Protein AF-A0A8J9ZHW3-F1 (afdb_monomer)

InterPro domains:
  IPR001199 Cytochrome b5-like heme/steroid binding domain [PF00173] (12-84)
  IPR001199 Cytochrome b5-like heme/steroid binding domain [PS50255] (8-85)
  IPR001199 Cytochrome b5-like heme/steroid binding domain [SM01117] (11-85)
  IPR005804 Fatty acid desaturase domain [PF00487] (145-330)
  IPR012171 Fatty acid desaturase [PIRSF015921] (10-342)
  IPR012171 Fatty acid desaturase [PTHR19353] (11-342)
  IPR036400 Cytochrome b5-like heme/steroid binding domain superfamily [G3DSA:3.10.120.10] (8-96)
  IPR036400 Cytochrome b5-like heme/steroid binding domain superfamily [SSF55856] (8-89)

Secondary structure (DSSP, 8-state):
--------S---HHHHTT-EETTEEEEEETTEEEE-TTTGGG-TT-HHHHHTTTTSB-HHHHHHH-S-HHHHHHHHGGGEEEEPSS--TTTS-HHHHHHHHHHHHHHHTTTTS--HHHHHHHHHHHHHHHHHHHHHHHHH-S-HHHHHHHHHHHHHHHHHHHHHHHHHHTT-S-SSHHHHHHHHIIIIIITT---HHHHHHHHHHHHHSTTBTTT-GGG--TTT---TTHHHHHHHHT-S----GGGHHHHHHHHHHS-THHHHHHHHHHHTT-HHHHHHHHHHHHHHHHHHHHHHHHHHHHHHHHHHHHHHHHHHIIIIIHHHHTSPPBS-----HHHHHHHHHHHHHHHHHHHHHHS--

Structure (mmCIF, N/CA/C/O backbone):
data_AF-A0A8J9ZHW3-F1
#
_entry.id   AF-A0A8J9ZHW3-F1
#
loop_
_atom_site.group_PDB
_atom_site.id
_atom_site.type_symbol
_atom_site.label_atom_id
_atom_site.label_alt_id
_atom_site.label_comp_id
_atom_site.label_asym_id
_atom_site.label_entity_id
_atom_site.label_seq_id
_atom_site.pdbx_PDB_ins_code
_atom_site.Cartn_x
_atom_site.Cartn_y
_atom_site.Cartn_z
_atom_site.occupancy
_atom_site.B_iso_or_equiv
_atom_site.auth_seq_id
_atom_site.auth_comp_id
_atom_site.auth_asym_id
_atom_site.auth_atom_id
_atom_site.pdbx_PDB_model_num
ATOM 1 N N . MET A 1 1 ? 28.936 14.923 -12.604 1.00 38.06 1 MET A N 1
ATOM 2 C CA . MET A 1 1 ? 28.304 14.741 -13.926 1.00 38.06 1 MET A CA 1
ATOM 3 C C . MET A 1 1 ? 28.974 13.543 -14.566 1.00 38.06 1 MET A C 1
ATOM 5 O O . MET A 1 1 ? 30.183 13.584 -14.730 1.00 38.06 1 MET A O 1
ATOM 9 N N . GLN A 1 2 ? 28.240 12.457 -14.795 1.00 43.44 2 GLN A N 1
ATOM 10 C CA . GLN A 1 2 ? 28.764 11.269 -15.469 1.00 43.44 2 GLN A CA 1
ATOM 11 C C . GLN A 1 2 ? 28.476 11.471 -16.962 1.00 43.44 2 GLN A C 1
ATOM 13 O O . GLN A 1 2 ? 27.327 11.697 -17.338 1.00 43.44 2 GLN A O 1
ATOM 18 N N . GLN A 1 3 ? 29.532 11.560 -17.767 1.00 45.12 3 GLN A N 1
ATOM 19 C CA . GLN A 1 3 ? 29.470 11.688 -19.227 1.00 45.12 3 GLN A CA 1
ATOM 20 C C . GLN A 1 3 ? 28.748 10.451 -19.787 1.00 45.12 3 GLN A C 1
ATOM 22 O O . GLN A 1 3 ? 28.963 9.362 -19.254 1.00 45.12 3 GLN A O 1
ATOM 27 N N . SER A 1 4 ? 27.874 10.601 -20.793 1.00 52.81 4 SER A N 1
ATOM 28 C CA . SER A 1 4 ? 27.119 9.465 -21.345 1.00 52.81 4 SER A CA 1
ATOM 29 C C . SER A 1 4 ? 28.094 8.410 -21.854 1.00 52.81 4 SER A C 1
ATOM 31 O O . SER A 1 4 ? 28.861 8.666 -22.785 1.00 52.81 4 SER A O 1
ATOM 33 N N . ARG A 1 5 ? 28.083 7.245 -21.215 1.00 65.38 5 ARG A N 1
ATOM 34 C CA . ARG A 1 5 ? 28.962 6.126 -21.536 1.00 65.38 5 ARG A CA 1
ATOM 35 C C . ARG A 1 5 ? 28.298 5.316 -22.645 1.00 65.38 5 ARG A C 1
ATOM 37 O O . ARG A 1 5 ? 27.784 4.237 -22.394 1.00 65.38 5 ARG A O 1
ATOM 44 N N . MET A 1 6 ? 28.233 5.896 -23.842 1.00 69.19 6 MET A N 1
ATOM 45 C CA . MET A 1 6 ? 27.804 5.143 -25.020 1.00 69.19 6 MET A CA 1
ATOM 46 C C . MET A 1 6 ? 28.821 4.024 -25.235 1.00 69.19 6 MET A C 1
ATOM 48 O O . MET A 1 6 ? 30.026 4.284 -25.219 1.00 69.19 6 MET A O 1
ATOM 52 N N . VAL A 1 7 ? 28.341 2.790 -25.335 1.00 76.69 7 VAL A N 1
ATOM 53 C CA . VAL A 1 7 ? 29.194 1.612 -25.500 1.00 76.69 7 VAL A CA 1
ATOM 54 C C . VAL A 1 7 ? 29.230 1.267 -26.986 1.00 76.69 7 VAL A C 1
ATOM 56 O O . VAL A 1 7 ? 28.181 1.170 -27.612 1.00 76.69 7 VAL A O 1
ATOM 59 N N . ASP A 1 8 ? 30.430 1.100 -27.548 1.00 70.75 8 ASP A N 1
ATOM 60 C CA . ASP A 1 8 ? 30.615 0.736 -28.965 1.00 70.75 8 ASP A CA 1
ATOM 61 C C . ASP A 1 8 ? 30.372 -0.765 -29.232 1.00 70.75 8 ASP A C 1
ATOM 63 O O . ASP A 1 8 ? 30.273 -1.191 -30.381 1.00 70.75 8 ASP A O 1
ATOM 67 N N . ALA A 1 9 ? 30.305 -1.579 -28.174 1.00 76.81 9 ALA A N 1
ATOM 68 C CA . ALA A 1 9 ? 30.042 -3.012 -28.244 1.00 76.81 9 ALA A CA 1
ATOM 69 C C . ALA A 1 9 ? 28.543 -3.313 -28.450 1.00 76.81 9 ALA A C 1
ATOM 71 O O . ALA A 1 9 ? 27.696 -2.570 -27.943 1.00 76.81 9 ALA A O 1
ATOM 72 N N . PRO A 1 10 ? 28.210 -4.419 -29.143 1.00 83.94 10 PRO A N 1
ATOM 73 C CA . PRO A 1 10 ? 26.829 -4.808 -29.396 1.00 83.94 10 PRO A CA 1
ATOM 74 C C . PRO A 1 10 ? 26.090 -5.115 -28.090 1.00 83.94 10 PRO A C 1
ATOM 76 O O . PRO A 1 10 ? 26.482 -5.991 -27.316 1.00 83.94 10 PRO A O 1
ATOM 79 N N . LEU A 1 11 ? 24.994 -4.398 -27.846 1.00 92.62 11 LEU A N 1
ATOM 80 C CA . LEU A 1 11 ? 24.164 -4.559 -26.653 1.00 92.62 11 LEU A CA 1
ATOM 81 C C . LEU A 1 11 ? 23.138 -5.672 -26.888 1.00 92.62 11 LEU A C 1
ATOM 83 O O . LEU A 1 11 ? 22.021 -5.401 -27.317 1.00 92.62 11 LEU A O 1
ATOM 87 N N . THR A 1 12 ? 23.517 -6.923 -26.629 1.00 93.81 12 THR A N 1
ATOM 88 C CA . THR A 1 12 ? 22.651 -8.102 -26.823 1.00 93.81 12 THR A CA 1
ATOM 89 C C . THR A 1 12 ? 22.014 -8.575 -25.513 1.00 93.81 12 THR A C 1
ATOM 91 O O . THR A 1 12 ? 22.510 -8.293 -24.424 1.00 93.81 12 THR A O 1
ATOM 94 N N . TRP A 1 13 ? 20.934 -9.361 -25.595 1.00 92.38 13 TRP A N 1
ATOM 95 C CA . TRP A 1 13 ? 20.329 -9.988 -24.409 1.00 92.38 13 TRP A CA 1
ATOM 96 C C . TRP A 1 13 ? 21.260 -10.946 -23.662 1.00 92.38 13 TRP A C 1
ATOM 98 O O . TRP A 1 13 ? 21.072 -11.139 -22.462 1.00 92.38 13 TRP A O 1
ATOM 108 N N . GLU A 1 14 ? 22.215 -11.569 -24.355 1.00 92.31 14 GLU A N 1
ATOM 109 C CA . GLU A 1 14 ? 23.206 -12.444 -23.725 1.00 92.31 14 GLU A CA 1
ATOM 110 C C . GLU A 1 14 ? 24.081 -11.647 -22.759 1.00 92.31 14 GLU A C 1
ATOM 112 O O . GLU A 1 14 ? 24.203 -12.039 -21.603 1.00 92.31 14 GLU A O 1
ATOM 117 N N . GLU A 1 15 ? 24.569 -10.485 -23.198 1.00 92.75 15 GLU A N 1
ATOM 118 C CA . GLU A 1 15 ? 25.351 -9.578 -22.357 1.00 92.75 15 GLU A CA 1
ATOM 119 C C . GLU A 1 15 ? 24.496 -8.990 -21.231 1.00 92.75 15 GLU A C 1
ATOM 121 O O . GLU A 1 15 ? 24.823 -9.127 -20.055 1.00 92.75 15 GLU A O 1
ATOM 126 N N . ILE A 1 16 ? 23.345 -8.398 -21.571 1.00 94.00 16 ILE A N 1
ATOM 127 C CA . ILE A 1 16 ? 22.491 -7.668 -20.620 1.00 94.00 16 ILE A CA 1
ATOM 128 C C . ILE A 1 16 ? 22.100 -8.535 -19.418 1.00 94.00 16 ILE A C 1
ATOM 130 O O . ILE A 1 16 ? 22.075 -8.043 -18.292 1.00 94.00 16 ILE A O 1
ATOM 134 N N . ARG A 1 17 ? 21.825 -9.827 -19.632 1.00 93.25 17 ARG A N 1
ATOM 135 C CA . ARG A 1 17 ? 21.429 -10.760 -18.563 1.00 93.25 17 ARG A CA 1
ATOM 136 C C . ARG A 1 17 ? 22.523 -11.025 -17.532 1.00 93.25 17 ARG A C 1
ATOM 138 O O . ARG A 1 17 ? 22.197 -11.501 -16.451 1.00 93.25 17 ARG A O 1
ATOM 145 N N . THR A 1 18 ? 23.784 -10.738 -17.845 1.00 94.62 18 THR A N 1
ATOM 146 C CA . THR A 1 18 ? 24.897 -10.893 -16.896 1.00 94.62 18 THR A CA 1
ATOM 147 C C . THR A 1 18 ? 24.967 -9.753 -15.871 1.00 94.62 18 THR A C 1
ATOM 149 O O . THR A 1 18 ? 25.537 -9.929 -14.796 1.00 94.62 18 THR A O 1
ATOM 152 N N . HIS A 1 19 ? 24.320 -8.618 -16.158 1.00 94.56 19 HIS A N 1
ATOM 153 C CA . HIS A 1 19 ? 24.301 -7.415 -15.322 1.00 94.56 19 HIS A CA 1
ATOM 154 C C . HIS A 1 19 ? 23.045 -7.369 -14.429 1.00 94.56 19 HIS A C 1
ATOM 156 O O . HIS A 1 19 ? 22.198 -6.471 -14.531 1.00 94.56 19 HIS A O 1
ATOM 162 N N . ASP A 1 20 ? 22.891 -8.378 -13.569 1.00 93.50 20 ASP A N 1
ATOM 163 C CA . ASP A 1 20 ? 21.672 -8.647 -12.794 1.00 93.50 20 ASP A CA 1
ATOM 164 C C . ASP A 1 20 ? 21.743 -8.269 -11.301 1.00 93.50 20 ASP A C 1
ATOM 166 O O . ASP A 1 20 ? 20.802 -8.521 -10.545 1.00 93.50 20 ASP A O 1
ATOM 170 N N . ASN A 1 21 ? 22.832 -7.640 -10.850 1.00 91.81 21 ASN A N 1
ATOM 171 C CA . ASN A 1 21 ? 23.098 -7.420 -9.428 1.00 91.81 21 ASN A CA 1
ATOM 172 C C . ASN A 1 21 ? 23.348 -5.945 -9.091 1.00 91.81 21 ASN A C 1
ATOM 174 O O . ASN A 1 21 ? 23.663 -5.120 -9.929 1.00 91.81 21 ASN A O 1
ATOM 178 N N . MET A 1 22 ? 23.251 -5.576 -7.814 1.00 88.69 22 MET A N 1
ATOM 179 C CA . MET A 1 22 ? 23.304 -4.165 -7.395 1.00 88.69 22 MET A CA 1
ATOM 180 C C . MET A 1 22 ? 24.621 -3.421 -7.674 1.00 88.69 22 MET A C 1
ATOM 182 O O . MET A 1 22 ? 24.627 -2.187 -7.633 1.00 88.69 22 MET A O 1
ATOM 186 N N . SER A 1 23 ? 25.735 -4.132 -7.849 1.00 91.56 23 SER A N 1
ATOM 187 C CA . SER A 1 23 ? 27.024 -3.536 -8.229 1.00 91.56 23 SER A CA 1
ATOM 188 C C . SER A 1 23 ? 27.192 -3.394 -9.737 1.00 91.56 23 SER A C 1
ATOM 190 O O . SER A 1 23 ? 28.025 -2.593 -10.156 1.00 91.56 23 SER A O 1
ATOM 192 N N . ASP A 1 24 ? 26.408 -4.146 -10.503 1.00 94.12 24 ASP A N 1
ATOM 193 C CA . ASP A 1 24 ? 26.459 -4.238 -11.952 1.00 94.12 24 ASP A CA 1
ATOM 194 C C . ASP A 1 24 ? 25.043 -4.513 -12.480 1.00 94.12 24 ASP A C 1
ATOM 196 O O . ASP A 1 24 ? 24.614 -5.661 -12.594 1.00 94.12 24 ASP A O 1
ATOM 200 N N . LEU A 1 25 ? 24.277 -3.430 -12.646 1.00 95.81 25 LEU A N 1
ATOM 201 C CA . LEU A 1 25 ? 22.825 -3.452 -12.811 1.00 95.81 25 LEU A CA 1
ATOM 202 C C . LEU A 1 25 ? 22.419 -2.780 -14.115 1.00 95.81 25 LEU A C 1
ATOM 204 O O . LEU A 1 25 ? 22.331 -1.546 -14.168 1.00 95.81 25 LEU A O 1
ATOM 208 N N . TRP A 1 26 ? 22.117 -3.570 -15.141 1.00 96.50 26 TRP A N 1
ATOM 209 C CA . TRP A 1 26 ? 21.561 -3.052 -16.388 1.00 96.50 26 TRP A CA 1
ATOM 210 C C . TRP A 1 26 ? 20.096 -3.426 -16.529 1.00 96.50 26 TRP A C 1
ATOM 212 O O . TRP A 1 26 ? 19.666 -4.498 -16.109 1.00 96.50 26 TRP A O 1
ATOM 222 N N . ILE A 1 27 ? 19.324 -2.528 -17.135 1.00 95.56 27 ILE A N 1
ATOM 223 C CA . ILE A 1 27 ? 17.923 -2.774 -17.484 1.00 95.56 27 ILE A CA 1
ATOM 224 C C . ILE A 1 27 ? 17.641 -2.297 -18.904 1.00 95.56 27 ILE A C 1
ATOM 226 O O . ILE A 1 27 ? 18.298 -1.376 -19.399 1.00 95.56 27 ILE A O 1
ATOM 230 N N . VAL A 1 28 ? 16.624 -2.881 -19.532 1.00 94.94 28 VAL A N 1
ATOM 231 C CA . VAL A 1 28 ? 16.100 -2.418 -20.821 1.00 94.94 28 VAL A CA 1
ATOM 232 C C . VAL A 1 28 ? 14.812 -1.635 -20.594 1.00 94.94 28 VAL A C 1
ATOM 234 O O . VAL A 1 28 ? 13.912 -2.102 -19.899 1.00 94.94 28 VAL A O 1
ATOM 237 N N . ILE A 1 29 ? 14.714 -0.439 -21.173 1.00 93.69 29 ILE A N 1
ATOM 238 C CA . ILE A 1 29 ? 13.477 0.348 -21.233 1.00 93.69 29 ILE A CA 1
ATOM 239 C C . ILE A 1 29 ? 13.301 0.834 -22.670 1.00 93.69 29 ILE A C 1
ATOM 241 O O . ILE A 1 29 ? 14.176 1.509 -23.204 1.00 93.69 29 ILE A O 1
ATOM 245 N N . ASP A 1 30 ? 12.170 0.490 -23.284 1.00 90.25 30 ASP A N 1
ATOM 246 C CA . ASP A 1 30 ? 11.776 0.909 -24.636 1.00 90.25 30 ASP A CA 1
ATOM 247 C C . ASP A 1 30 ? 12.850 0.609 -25.702 1.00 90.25 30 ASP A C 1
ATOM 249 O O . ASP A 1 30 ? 13.156 1.422 -26.570 1.00 90.25 30 ASP A O 1
ATOM 253 N N . GLY A 1 31 ? 13.503 -0.554 -25.580 1.00 91.81 31 GLY A N 1
ATOM 254 C CA . GLY A 1 31 ? 14.568 -0.985 -26.492 1.00 91.81 31 GLY A CA 1
ATOM 255 C C . GLY A 1 31 ? 15.918 -0.283 -26.293 1.00 91.81 31 GLY A C 1
ATOM 256 O O . GLY A 1 31 ? 16.816 -0.457 -27.115 1.00 91.81 31 GLY A O 1
ATOM 257 N N . TYR A 1 32 ? 16.097 0.485 -25.217 1.00 93.94 32 TYR A N 1
ATOM 258 C CA . TYR A 1 32 ? 17.375 1.088 -24.833 1.00 93.94 32 TYR A CA 1
ATOM 259 C C . TYR A 1 32 ? 17.905 0.478 -23.538 1.00 93.94 32 TYR A C 1
ATOM 261 O O . TYR A 1 32 ? 17.138 0.170 -22.625 1.00 93.94 32 TYR A O 1
ATOM 269 N N . VAL A 1 33 ? 19.225 0.319 -23.454 1.00 96.12 33 VAL A N 1
ATOM 270 C CA . VAL A 1 33 ? 19.911 -0.258 -22.292 1.00 96.12 33 VAL A CA 1
ATOM 271 C C . VAL A 1 33 ? 20.418 0.854 -21.383 1.00 96.12 33 VAL A C 1
ATOM 273 O O . VAL A 1 33 ? 21.027 1.821 -21.850 1.00 96.12 33 VAL A O 1
ATOM 276 N N . TYR A 1 34 ? 20.191 0.705 -20.081 1.00 96.19 34 TYR A N 1
ATOM 277 C CA . TYR A 1 34 ? 20.576 1.676 -19.060 1.00 96.19 34 TYR A CA 1
ATOM 278 C C . TYR A 1 34 ? 21.420 1.022 -17.969 1.00 96.19 34 TYR A C 1
ATOM 280 O O . TYR A 1 34 ? 20.982 0.045 -17.366 1.00 96.19 34 TYR A O 1
ATOM 288 N N . ASP A 1 35 ? 22.577 1.614 -17.659 1.00 96.25 35 ASP A N 1
ATOM 289 C CA . ASP A 1 35 ? 23.399 1.239 -16.502 1.00 96.25 35 ASP A CA 1
ATOM 290 C C . ASP A 1 35 ? 22.940 2.013 -15.261 1.00 96.25 35 ASP A C 1
ATOM 292 O O . ASP A 1 35 ? 23.100 3.235 -15.146 1.00 96.25 35 ASP A O 1
ATOM 296 N N . LEU A 1 36 ? 22.359 1.290 -14.307 1.00 95.69 36 LEU A N 1
ATOM 297 C CA . LEU A 1 36 ? 21.841 1.846 -13.063 1.00 95.69 36 LEU A CA 1
ATOM 298 C C . LEU A 1 36 ? 22.772 1.631 -11.868 1.00 95.69 36 LEU A C 1
ATOM 300 O O . LEU A 1 36 ? 22.448 2.104 -10.775 1.00 95.69 36 LEU A O 1
ATOM 304 N N . SER A 1 37 ? 23.928 0.990 -12.037 1.00 94.31 37 SER A N 1
ATOM 305 C CA . SER A 1 37 ? 24.809 0.542 -10.945 1.00 94.31 37 SER A CA 1
ATOM 306 C C . SER A 1 37 ? 25.161 1.670 -9.967 1.00 94.31 37 SER A C 1
ATOM 308 O O . SER A 1 37 ? 25.021 1.554 -8.745 1.00 94.31 37 SER A O 1
ATOM 310 N N . ALA A 1 38 ? 25.543 2.834 -10.502 1.00 91.81 38 ALA A N 1
ATOM 311 C CA . ALA A 1 38 ? 25.884 4.012 -9.702 1.00 91.81 38 ALA A CA 1
ATOM 312 C C . ALA A 1 38 ? 24.657 4.832 -9.255 1.00 91.81 38 ALA A C 1
ATOM 314 O O . ALA A 1 38 ? 24.732 5.603 -8.290 1.00 91.81 38 ALA A O 1
ATOM 315 N N . TRP A 1 39 ? 23.528 4.700 -9.956 1.00 92.69 39 TRP A N 1
ATOM 316 C CA . TRP A 1 39 ? 22.338 5.521 -9.738 1.00 92.69 39 TRP A CA 1
ATOM 317 C C . TRP A 1 39 ? 21.323 4.884 -8.788 1.00 92.69 39 TRP A C 1
ATOM 319 O O . TRP A 1 39 ? 20.627 5.607 -8.077 1.00 92.69 39 TRP A O 1
ATOM 329 N N . ALA A 1 40 ? 21.278 3.556 -8.681 1.00 92.19 40 ALA A N 1
ATOM 330 C CA . ALA A 1 40 ? 20.222 2.832 -7.980 1.00 92.19 40 ALA A CA 1
ATOM 331 C C . ALA A 1 40 ? 20.056 3.228 -6.500 1.00 92.19 40 ALA A C 1
ATOM 333 O O . ALA A 1 40 ? 18.951 3.200 -5.961 1.00 92.19 40 ALA A O 1
ATOM 334 N N . ARG A 1 41 ? 21.130 3.675 -5.830 1.00 90.19 41 ARG A N 1
ATOM 335 C CA . ARG A 1 41 ? 21.072 4.192 -4.444 1.00 90.19 41 ARG A CA 1
ATOM 336 C C . ARG A 1 41 ? 20.367 5.545 -4.310 1.00 90.19 41 ARG A C 1
ATOM 338 O O . ARG A 1 41 ? 19.974 5.906 -3.207 1.00 90.19 41 ARG A O 1
ATOM 345 N N . ARG A 1 42 ? 20.255 6.298 -5.403 1.00 91.06 42 ARG A N 1
ATOM 346 C CA . ARG A 1 42 ? 19.605 7.613 -5.478 1.00 91.06 42 ARG A CA 1
ATOM 347 C C . ARG A 1 42 ? 18.186 7.529 -6.037 1.00 91.06 42 ARG A C 1
ATOM 349 O O . ARG A 1 42 ? 17.513 8.552 -6.098 1.00 91.06 42 ARG A O 1
ATOM 356 N N . HIS A 1 43 ? 17.743 6.341 -6.448 1.00 91.06 43 HIS A N 1
ATOM 357 C CA . HIS A 1 43 ? 16.407 6.138 -6.986 1.00 91.06 43 HIS A CA 1
ATOM 358 C C . HIS A 1 43 ? 15.338 6.480 -5.931 1.00 91.06 43 HIS A C 1
ATOM 360 O O . HIS A 1 43 ? 15.344 5.863 -4.860 1.00 91.06 43 HIS A O 1
ATOM 366 N N . PRO A 1 44 ? 14.404 7.412 -6.212 1.00 86.56 44 PRO A N 1
ATOM 367 C CA . PRO A 1 44 ? 13.362 7.793 -5.256 1.00 86.56 44 PRO A CA 1
ATOM 368 C C . PRO A 1 44 ? 12.438 6.640 -4.841 1.00 86.56 44 PRO A C 1
ATOM 370 O O . PRO A 1 44 ? 12.003 6.606 -3.694 1.00 86.56 44 PRO A O 1
ATOM 373 N N . GLY A 1 45 ? 12.183 5.673 -5.733 1.00 82.31 45 GLY A N 1
ATOM 374 C CA . GLY A 1 45 ? 11.414 4.458 -5.422 1.00 82.31 45 GLY A CA 1
ATOM 375 C C . GLY A 1 45 ? 12.199 3.400 -4.633 1.00 82.31 45 GLY A C 1
ATOM 376 O O . GLY A 1 45 ? 11.680 2.328 -4.339 1.00 82.31 45 GLY A O 1
ATOM 377 N N . GLY A 1 46 ? 13.459 3.684 -4.290 1.00 86.19 46 GLY A N 1
ATOM 378 C CA . GLY A 1 46 ? 14.343 2.776 -3.574 1.00 86.19 46 GLY A CA 1
ATOM 379 C C . GLY A 1 46 ? 15.080 1.791 -4.484 1.00 86.19 46 GLY A C 1
ATOM 380 O O . GLY A 1 46 ? 14.659 1.466 -5.594 1.00 86.19 46 GLY A O 1
ATOM 381 N N . ARG A 1 47 ? 16.219 1.297 -3.989 1.00 88.81 47 ARG A N 1
ATOM 382 C CA . ARG A 1 47 ? 17.115 0.416 -4.758 1.00 88.81 47 ARG A CA 1
ATOM 383 C C . ARG A 1 47 ? 16.562 -0.995 -4.984 1.00 88.81 47 ARG A C 1
ATOM 385 O O . ARG A 1 47 ? 16.894 -1.620 -5.978 1.00 88.81 47 ARG A O 1
ATOM 392 N N . LYS A 1 48 ? 15.743 -1.502 -4.051 1.00 87.50 48 LYS A N 1
ATOM 393 C CA . LYS A 1 48 ? 15.302 -2.909 -4.037 1.00 87.50 48 LYS A CA 1
ATOM 394 C C . LYS A 1 48 ? 14.403 -3.237 -5.231 1.00 87.50 48 LYS A C 1
ATOM 396 O O . LYS A 1 48 ? 14.530 -4.305 -5.804 1.00 87.50 48 LYS A O 1
ATOM 401 N N . VAL A 1 49 ? 13.549 -2.292 -5.629 1.00 88.62 49 VAL A N 1
ATOM 402 C CA . VAL A 1 49 ? 12.687 -2.441 -6.809 1.00 88.62 49 VAL A CA 1
ATOM 403 C C . VAL A 1 49 ? 13.515 -2.520 -8.093 1.00 88.62 49 VAL A C 1
ATOM 405 O O . VAL A 1 49 ? 13.172 -3.296 -8.972 1.00 88.62 49 VAL A O 1
ATOM 408 N N . LEU A 1 50 ? 14.627 -1.783 -8.196 1.00 92.31 50 LEU A N 1
ATOM 409 C CA . LEU A 1 50 ? 15.499 -1.848 -9.376 1.00 92.31 50 LEU A CA 1
ATOM 410 C C . LEU A 1 50 ? 16.232 -3.188 -9.480 1.00 92.31 50 LEU A C 1
ATOM 412 O O . LEU A 1 50 ? 16.328 -3.746 -10.566 1.00 92.31 50 LEU A O 1
ATOM 416 N N . GLU A 1 51 ? 16.692 -3.726 -8.347 1.00 91.50 51 GLU A N 1
ATOM 417 C CA . GLU A 1 51 ? 17.335 -5.046 -8.270 1.00 91.50 51 GLU A CA 1
ATOM 418 C C . GLU A 1 51 ? 16.453 -6.155 -8.862 1.00 91.50 51 GLU A C 1
ATOM 420 O O . GLU A 1 51 ? 16.947 -7.090 -9.477 1.00 91.50 51 GLU A O 1
ATOM 425 N N . PHE A 1 52 ? 15.130 -6.040 -8.731 1.00 92.06 52 PHE A N 1
ATOM 426 C CA . PHE A 1 52 ? 14.199 -7.037 -9.256 1.00 92.06 52 PHE A CA 1
ATOM 427 C C . PHE A 1 52 ? 14.208 -7.168 -10.780 1.00 92.06 52 PHE A C 1
ATOM 429 O O . PHE A 1 52 ? 13.797 -8.222 -11.279 1.00 92.06 52 PHE A O 1
ATOM 436 N N . TYR A 1 53 ? 14.665 -6.123 -11.473 1.00 93.50 53 TYR A N 1
ATOM 437 C CA . TYR A 1 53 ? 14.684 -5.983 -12.926 1.00 93.50 53 TYR A CA 1
ATOM 438 C C . TYR A 1 53 ? 16.087 -6.043 -13.531 1.00 93.50 53 TYR A C 1
ATOM 440 O O . TYR A 1 53 ? 16.219 -5.845 -14.736 1.00 93.50 53 TYR A O 1
ATOM 448 N N . GLY A 1 54 ? 17.125 -6.319 -12.735 1.00 94.44 54 GLY A N 1
ATOM 449 C CA . GLY A 1 54 ? 18.471 -6.516 -13.269 1.00 94.44 54 GLY A CA 1
ATOM 450 C C . GLY A 1 54 ? 18.475 -7.548 -14.396 1.00 94.44 54 GLY A C 1
ATOM 451 O O . GLY A 1 54 ? 17.843 -8.602 -14.277 1.00 94.44 54 GLY A O 1
ATOM 452 N N . GLY A 1 55 ? 19.110 -7.195 -15.511 1.00 93.81 55 GLY A N 1
ATOM 453 C CA . GLY A 1 55 ? 19.189 -8.011 -16.719 1.00 93.81 55 GLY A CA 1
ATOM 454 C C . GLY A 1 55 ? 17.864 -8.235 -17.461 1.00 93.81 55 GLY A C 1
ATOM 455 O O . GLY A 1 55 ? 17.779 -9.158 -18.273 1.00 93.81 55 GLY A O 1
ATOM 456 N N . GLN A 1 56 ? 16.817 -7.444 -17.193 1.00 92.94 56 GLN A N 1
ATOM 457 C CA . GLN A 1 56 ? 15.468 -7.634 -17.749 1.00 92.94 56 GLN A CA 1
ATOM 458 C C . GLN A 1 56 ? 14.926 -6.390 -18.474 1.00 92.94 56 GLN A C 1
ATOM 460 O O . GLN A 1 56 ? 15.426 -5.272 -18.322 1.00 92.94 56 GLN A O 1
ATOM 465 N N . ASP A 1 57 ? 13.849 -6.591 -19.243 1.00 92.38 57 ASP A N 1
ATOM 466 C CA . ASP A 1 57 ? 12.996 -5.507 -19.738 1.00 92.38 57 ASP A CA 1
ATOM 467 C C . ASP A 1 57 ? 12.110 -4.995 -18.591 1.00 92.38 57 ASP A C 1
ATOM 469 O O . ASP A 1 57 ? 11.298 -5.724 -18.019 1.00 92.38 57 ASP A O 1
ATOM 473 N N . ALA A 1 58 ? 12.289 -3.722 -18.246 1.00 92.88 58 ALA A N 1
ATOM 474 C CA . ALA A 1 58 ? 11.552 -3.010 -17.211 1.00 92.88 58 ALA A CA 1
ATOM 475 C C . ALA A 1 58 ? 10.572 -1.976 -17.791 1.00 92.88 58 ALA A C 1
ATOM 477 O O . ALA A 1 58 ? 10.037 -1.159 -17.044 1.00 92.88 58 ALA A O 1
ATOM 478 N N . THR A 1 59 ? 10.329 -1.972 -19.105 1.00 90.69 59 THR A N 1
ATOM 479 C CA . THR A 1 59 ? 9.551 -0.936 -19.805 1.00 90.69 59 THR A CA 1
ATOM 480 C C . THR A 1 59 ? 8.158 -0.745 -19.213 1.00 90.69 59 THR A C 1
ATOM 482 O O . THR A 1 59 ? 7.770 0.377 -18.906 1.00 90.69 59 THR A O 1
ATOM 485 N N . GLU A 1 60 ? 7.393 -1.823 -19.028 1.00 87.19 60 GLU A N 1
ATOM 486 C CA . GLU A 1 60 ? 6.014 -1.725 -18.528 1.00 87.19 60 GLU A CA 1
ATOM 487 C C . GLU A 1 60 ? 5.975 -1.286 -17.058 1.00 87.19 60 GLU A C 1
ATOM 489 O O . GLU A 1 60 ? 5.176 -0.427 -16.691 1.00 87.19 60 GLU A O 1
ATOM 494 N N . ALA A 1 61 ? 6.901 -1.780 -16.231 1.00 89.56 61 ALA A N 1
ATOM 495 C CA . ALA A 1 61 ? 7.053 -1.291 -14.865 1.00 89.56 61 ALA A CA 1
ATOM 496 C C . ALA A 1 61 ? 7.408 0.205 -14.864 1.00 89.56 61 ALA A C 1
ATOM 498 O O . ALA A 1 61 ? 6.778 1.005 -14.173 1.00 89.56 61 ALA A O 1
ATOM 499 N N . TRP A 1 62 ? 8.356 0.629 -15.701 1.00 91.69 62 TRP A N 1
ATOM 500 C CA . TRP A 1 62 ? 8.723 2.033 -15.829 1.00 91.69 62 TRP A CA 1
ATOM 501 C C . TRP A 1 62 ? 7.525 2.906 -16.231 1.00 91.69 62 TRP A C 1
ATOM 503 O O . TRP A 1 62 ? 7.300 3.943 -15.605 1.00 91.69 62 TRP A O 1
ATOM 513 N N . LEU A 1 63 ? 6.721 2.468 -17.206 1.00 87.88 63 LEU A N 1
ATOM 514 C CA . LEU A 1 63 ? 5.514 3.167 -17.662 1.00 87.88 63 LEU A CA 1
ATOM 515 C C . LEU A 1 63 ? 4.418 3.266 -16.592 1.00 87.88 63 LEU A C 1
ATOM 517 O O . LEU A 1 63 ? 3.594 4.186 -16.657 1.00 87.88 63 LEU A O 1
ATOM 521 N N . SER A 1 64 ? 4.381 2.320 -15.654 1.00 85.38 64 SER A N 1
ATOM 522 C CA . SER A 1 64 ? 3.362 2.230 -14.604 1.00 85.38 64 SER A CA 1
ATOM 523 C C . SER A 1 64 ? 3.742 2.965 -13.321 1.00 85.38 64 SER A C 1
ATOM 525 O O . SER A 1 64 ? 2.875 3.569 -12.703 1.00 85.38 64 SER A O 1
ATOM 527 N N . PHE A 1 65 ? 5.019 2.970 -12.932 1.00 87.69 65 PHE A N 1
ATOM 528 C CA . PHE A 1 65 ? 5.470 3.596 -11.680 1.00 87.69 65 PHE A CA 1
ATOM 529 C C . PHE A 1 65 ? 5.850 5.081 -11.817 1.00 87.69 65 PHE A C 1
ATOM 531 O O . PHE A 1 65 ? 5.960 5.781 -10.808 1.00 87.69 65 PHE A O 1
ATOM 538 N N . HIS A 1 66 ? 6.076 5.583 -13.036 1.00 88.88 66 HIS A N 1
ATOM 539 C CA . HIS A 1 66 ? 6.541 6.956 -13.256 1.00 88.88 66 HIS A CA 1
ATOM 540 C C . HIS A 1 66 ? 5.444 7.863 -13.822 1.00 88.88 66 HIS A C 1
ATOM 542 O O . HIS A 1 66 ? 5.191 7.886 -15.028 1.00 88.88 66 HIS A O 1
ATOM 548 N N . ASN A 1 67 ? 4.864 8.687 -12.946 1.00 84.06 67 ASN A N 1
ATOM 549 C CA . ASN A 1 67 ? 3.844 9.674 -13.316 1.00 84.06 67 ASN A CA 1
ATOM 550 C C . ASN A 1 67 ? 4.411 10.793 -14.211 1.00 84.06 67 ASN A C 1
ATOM 552 O O . ASN A 1 67 ? 3.820 11.131 -15.234 1.00 84.06 67 ASN A O 1
ATOM 556 N N . ASP A 1 68 ? 5.582 11.347 -13.867 1.00 87.56 68 ASP A N 1
ATOM 557 C CA . ASP A 1 68 ? 6.254 12.391 -14.657 1.00 87.56 68 ASP A CA 1
ATOM 558 C C . ASP A 1 68 ? 7.376 11.797 -15.523 1.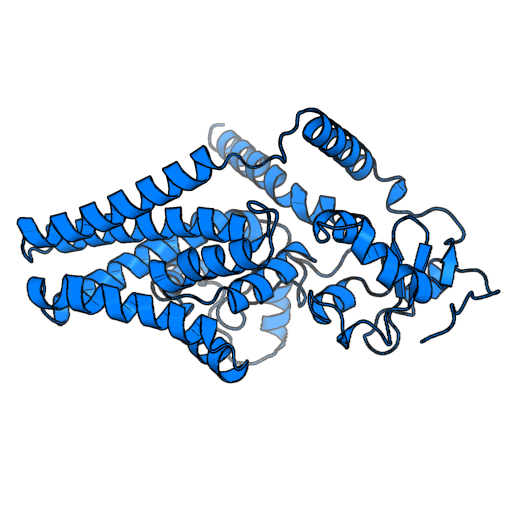00 87.56 68 ASP A C 1
ATOM 560 O O . ASP A 1 68 ? 8.570 11.878 -15.214 1.00 87.56 68 ASP A O 1
ATOM 564 N N . LYS A 1 69 ? 6.975 11.177 -16.636 1.00 89.44 69 LYS A N 1
ATOM 565 C CA . LYS A 1 69 ? 7.894 10.550 -17.601 1.00 89.44 69 LYS A CA 1
ATOM 566 C C . LYS A 1 69 ? 8.928 11.543 -18.147 1.00 89.44 69 LYS A C 1
ATOM 568 O O . LYS A 1 69 ? 10.087 11.180 -18.339 1.00 89.44 69 LYS A O 1
ATOM 573 N N . ALA A 1 70 ? 8.540 12.804 -18.353 1.00 90.12 70 ALA A N 1
ATOM 574 C CA . ALA A 1 70 ? 9.418 13.836 -18.901 1.00 90.12 70 ALA A CA 1
ATOM 575 C C . ALA A 1 70 ? 10.533 14.225 -17.920 1.00 90.12 70 ALA A C 1
ATOM 577 O O . ALA A 1 70 ? 11.687 14.401 -18.321 1.00 90.12 70 ALA A O 1
ATOM 578 N N . LEU A 1 71 ? 10.217 14.339 -16.628 1.00 90.50 71 LEU A N 1
ATOM 579 C CA . LEU A 1 71 ? 11.217 14.548 -15.586 1.00 90.50 71 LEU A CA 1
ATOM 580 C C . LEU A 1 71 ? 12.171 13.357 -15.491 1.00 90.50 71 LEU A C 1
ATOM 582 O O . LEU A 1 71 ? 13.387 13.547 -15.466 1.00 90.50 71 LEU A O 1
ATOM 586 N N . VAL A 1 72 ? 11.631 12.139 -15.468 1.00 91.94 72 VAL A N 1
ATOM 587 C CA . VAL A 1 72 ? 12.417 10.909 -15.302 1.00 91.94 72 VAL A CA 1
ATOM 588 C C . VAL A 1 72 ? 13.395 10.716 -16.461 1.00 91.94 72 VAL A C 1
ATOM 590 O O . VAL A 1 72 ? 14.567 10.417 -16.225 1.00 91.94 72 VAL A O 1
ATOM 593 N N . GLN A 1 73 ? 12.982 11.009 -17.698 1.00 90.31 73 GLN A N 1
ATOM 594 C CA . GLN A 1 73 ? 13.873 10.940 -18.861 1.00 90.31 73 GLN A CA 1
ATOM 595 C C . GLN A 1 73 ? 15.123 11.828 -18.734 1.00 90.31 73 GLN A C 1
ATOM 597 O O . GLN A 1 73 ? 16.194 11.447 -19.213 1.00 90.31 73 GLN A O 1
ATOM 602 N N . LYS A 1 74 ? 15.050 12.972 -18.034 1.00 92.00 74 LYS A N 1
ATOM 603 C CA . LYS A 1 74 ? 16.231 13.826 -17.786 1.00 92.00 74 LYS A CA 1
ATOM 604 C C . LYS A 1 74 ? 17.296 13.107 -16.956 1.00 92.00 74 LYS A C 1
ATOM 606 O O . LYS A 1 74 ? 18.485 13.312 -17.195 1.00 92.00 74 LYS A O 1
ATOM 611 N N . TYR A 1 75 ? 16.880 12.269 -16.006 1.00 91.50 75 TYR A N 1
ATOM 612 C CA . TYR A 1 75 ? 17.784 11.453 -15.194 1.00 91.50 75 TYR A CA 1
ATOM 613 C C . TYR A 1 75 ? 18.283 10.215 -15.938 1.00 91.50 75 TYR A C 1
ATOM 615 O O . TYR A 1 75 ? 19.410 9.795 -15.699 1.00 91.50 75 TYR A O 1
ATOM 623 N N . MET A 1 76 ? 17.479 9.659 -16.848 1.00 92.19 76 MET A N 1
ATOM 624 C CA . MET A 1 76 ? 17.836 8.463 -17.618 1.00 92.19 76 MET A CA 1
ATOM 625 C C . MET A 1 76 ? 18.823 8.739 -18.749 1.00 92.19 76 MET A C 1
ATOM 627 O O . MET A 1 76 ? 19.665 7.896 -19.040 1.00 92.19 76 MET A O 1
ATOM 631 N N . LYS A 1 77 ? 18.763 9.920 -19.377 1.00 90.94 77 LYS A N 1
ATOM 632 C CA . LYS A 1 77 ? 19.638 10.283 -20.503 1.00 90.94 77 LYS A CA 1
ATOM 633 C C . LYS A 1 77 ? 21.138 10.011 -20.262 1.00 90.94 77 LYS A C 1
ATOM 635 O O . LYS A 1 77 ? 21.749 9.405 -21.134 1.00 90.94 77 LYS A O 1
ATOM 640 N N . PRO A 1 78 ? 21.756 10.411 -19.130 1.00 92.00 78 PRO A N 1
ATOM 641 C CA . PRO A 1 78 ? 23.169 10.109 -18.871 1.00 92.00 78 PRO A CA 1
ATOM 642 C C . PRO A 1 78 ? 23.460 8.634 -18.542 1.00 92.00 78 PRO A C 1
ATOM 644 O O . PRO A 1 78 ? 24.627 8.259 -18.527 1.00 92.00 78 PRO A O 1
ATOM 647 N N . LEU A 1 79 ? 22.435 7.825 -18.252 1.00 94.62 79 LEU A N 1
ATOM 648 C CA . LEU A 1 79 ? 22.553 6.406 -17.889 1.00 94.62 79 LEU A CA 1
ATOM 649 C C . LEU A 1 79 ? 22.422 5.473 -19.104 1.00 94.62 79 LEU A C 1
ATOM 651 O O . LEU A 1 79 ? 22.694 4.283 -18.991 1.00 94.62 79 LEU A O 1
ATOM 655 N N . CYS A 1 80 ? 21.975 5.999 -20.248 1.00 95.25 80 CYS A N 1
ATOM 656 C CA . CYS A 1 80 ? 21.776 5.234 -21.473 1.00 95.25 80 CYS A CA 1
ATOM 657 C C . CYS A 1 80 ? 23.121 4.798 -22.068 1.00 95.25 80 CYS A C 1
ATOM 659 O O . CYS A 1 80 ? 23.976 5.642 -22.346 1.00 95.25 80 CYS A O 1
ATOM 661 N N . LEU A 1 81 ? 23.266 3.496 -22.304 1.00 94.88 81 LEU A N 1
ATOM 662 C CA . LEU A 1 81 ? 24.425 2.889 -22.961 1.00 94.88 81 LEU A CA 1
ATOM 663 C C . LEU A 1 81 ? 24.253 2.827 -24.480 1.00 94.88 81 LEU A C 1
ATOM 665 O O . LEU A 1 81 ? 25.229 2.936 -25.218 1.00 94.88 81 LEU A O 1
ATOM 669 N N . GLY A 1 82 ? 23.013 2.669 -24.949 1.00 93.62 82 GLY A N 1
ATOM 670 C CA . GLY A 1 82 ? 22.702 2.541 -26.368 1.00 93.62 82 GLY A CA 1
ATOM 671 C C . GLY A 1 82 ? 21.400 1.788 -26.620 1.00 93.62 82 GLY A C 1
ATOM 672 O O . GLY A 1 82 ? 20.634 1.508 -25.695 1.00 93.62 82 GLY A O 1
ATOM 673 N N . LYS A 1 83 ? 21.142 1.493 -27.895 1.00 93.25 83 LYS A N 1
ATOM 674 C CA . LYS A 1 83 ? 19.981 0.716 -28.335 1.00 93.25 83 LYS A CA 1
ATOM 675 C C . LYS A 1 83 ? 20.296 -0.779 -28.236 1.00 93.25 83 LYS A C 1
ATOM 677 O O . LYS A 1 83 ? 21.389 -1.187 -28.614 1.00 93.25 83 LYS A O 1
ATOM 682 N N . LEU A 1 84 ? 19.337 -1.563 -27.755 1.00 93.56 84 LEU A N 1
ATOM 683 C CA . LEU A 1 84 ? 19.374 -3.023 -27.778 1.00 93.56 84 LEU A CA 1
ATOM 684 C C . LEU A 1 84 ? 19.508 -3.522 -29.225 1.00 93.56 84 LEU A C 1
ATOM 686 O O . LEU A 1 84 ? 18.786 -3.071 -30.119 1.00 93.56 84 LEU A O 1
ATOM 690 N N . GLU A 1 85 ? 20.406 -4.476 -29.439 1.00 91.56 85 GLU A N 1
ATOM 691 C CA . GLU A 1 85 ? 20.521 -5.216 -30.689 1.00 91.56 85 GLU A CA 1
ATOM 692 C C . GLU A 1 85 ? 19.634 -6.465 -30.672 1.00 91.56 85 GLU A C 1
ATOM 694 O O . GLU A 1 85 ? 19.655 -7.261 -29.731 1.00 91.56 85 GLU A O 1
ATOM 699 N N . GLY A 1 86 ? 18.877 -6.653 -31.755 1.00 84.25 86 GLY A N 1
ATOM 700 C CA . GLY A 1 86 ? 17.915 -7.745 -31.898 1.00 84.25 86 GLY A CA 1
ATOM 701 C C . GLY A 1 86 ? 16.505 -7.384 -31.425 1.00 84.25 86 GLY A C 1
ATOM 702 O O . GLY A 1 86 ? 16.220 -6.252 -31.034 1.00 84.25 86 GLY A O 1
ATOM 703 N N . GLU A 1 87 ? 15.597 -8.353 -31.516 1.00 80.25 87 GLU A N 1
ATOM 704 C CA . GLU A 1 87 ? 14.216 -8.187 -31.060 1.00 80.25 87 GLU A CA 1
ATOM 705 C C . GLU A 1 87 ? 14.121 -8.344 -29.541 1.00 80.25 87 GLU A C 1
ATOM 707 O O . GLU A 1 87 ? 14.790 -9.183 -28.931 1.00 80.25 87 GLU A O 1
ATOM 712 N N . ASN A 1 88 ? 13.252 -7.552 -28.919 1.00 80.00 88 ASN A N 1
ATOM 713 C CA . ASN A 1 88 ? 12.879 -7.752 -27.532 1.00 80.00 88 ASN A CA 1
ATOM 714 C C . ASN A 1 88 ? 11.815 -8.864 -27.449 1.00 80.00 88 ASN A C 1
ATOM 716 O O . ASN A 1 88 ? 10.700 -8.659 -27.934 1.00 80.00 88 ASN A O 1
ATOM 720 N N . PRO A 1 89 ? 12.097 -10.014 -26.802 1.00 73.88 89 PRO A N 1
ATOM 721 C CA . PRO A 1 89 ? 11.143 -11.119 -26.713 1.00 73.88 89 PRO A CA 1
ATOM 722 C C . PRO A 1 89 ? 9.807 -10.727 -26.074 1.00 73.88 89 PRO A C 1
ATOM 724 O O . PRO A 1 89 ? 8.790 -11.351 -26.350 1.00 73.88 89 PRO A O 1
ATOM 727 N N . GLN A 1 90 ? 9.800 -9.700 -25.218 1.00 74.00 90 GLN A N 1
ATOM 728 C CA . GLN A 1 90 ? 8.585 -9.218 -24.567 1.00 74.00 90 GLN A CA 1
ATOM 729 C C . GLN A 1 90 ? 7.798 -8.214 -25.421 1.00 74.00 90 GLN A C 1
ATOM 731 O O . GLN A 1 90 ? 6.682 -7.862 -25.048 1.00 74.00 90 GLN A O 1
ATOM 736 N N . GLU A 1 91 ? 8.343 -7.671 -26.513 1.00 73.81 91 GLU A N 1
ATOM 737 C CA . GLU A 1 91 ? 7.604 -6.737 -27.384 1.00 73.81 91 GLU A CA 1
ATOM 738 C C . GLU A 1 91 ? 6.607 -7.445 -28.300 1.00 73.81 91 GLU A C 1
ATOM 740 O O . GLU A 1 91 ? 5.581 -6.861 -28.647 1.00 73.81 91 GLU A O 1
ATOM 745 N N . SER A 1 92 ? 6.882 -8.698 -28.664 1.00 72.31 92 SER A N 1
ATOM 746 C CA . SER A 1 92 ? 6.017 -9.510 -29.522 1.00 72.31 92 SER A CA 1
ATOM 747 C C . SER A 1 92 ? 4.874 -10.208 -28.770 1.00 72.31 92 SER A C 1
ATOM 749 O O . SER A 1 92 ? 4.059 -10.876 -29.405 1.00 72.31 92 SER A O 1
ATOM 751 N N . ASP A 1 93 ? 4.773 -10.027 -27.447 1.00 79.44 93 ASP A N 1
ATOM 752 C CA . ASP A 1 93 ? 3.708 -10.587 -26.608 1.00 79.44 93 ASP A CA 1
ATOM 753 C C . ASP A 1 93 ? 2.331 -9.978 -26.970 1.00 79.44 93 ASP A C 1
ATOM 755 O O . ASP A 1 93 ? 2.114 -8.773 -26.769 1.00 79.44 93 ASP A O 1
ATOM 759 N N . PRO A 1 94 ? 1.366 -10.781 -27.469 1.00 82.50 94 PRO A N 1
ATOM 760 C CA . PRO A 1 94 ? 0.023 -10.303 -27.793 1.00 82.50 94 PRO A CA 1
ATOM 761 C C . PRO A 1 94 ? -0.686 -9.633 -26.609 1.00 82.50 94 PRO A C 1
ATOM 763 O O . PRO A 1 94 ? -1.349 -8.615 -26.797 1.00 82.50 94 PRO A O 1
ATOM 766 N N . ILE A 1 95 ? -0.493 -10.136 -25.383 1.00 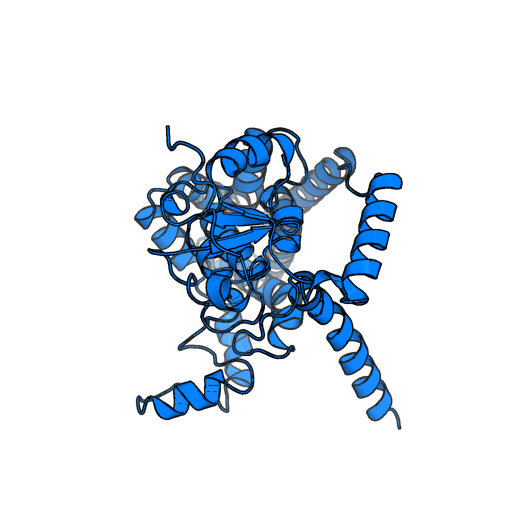80.94 95 ILE A N 1
ATOM 767 C CA . ILE A 1 95 ? -1.137 -9.595 -24.175 1.00 80.94 95 ILE A CA 1
ATOM 768 C C . ILE A 1 95 ? -0.652 -8.169 -23.908 1.00 80.94 95 ILE A C 1
ATOM 770 O O . ILE A 1 95 ? -1.435 -7.284 -23.556 1.00 80.94 95 ILE A O 1
ATOM 774 N N . ARG A 1 96 ? 0.644 -7.918 -24.118 1.00 79.50 96 ARG A N 1
ATOM 775 C CA . ARG A 1 96 ? 1.235 -6.585 -23.972 1.00 79.50 96 ARG A CA 1
ATOM 776 C C . ARG A 1 96 ? 0.656 -5.609 -24.991 1.00 79.50 96 ARG A C 1
ATOM 778 O O . ARG A 1 96 ? 0.353 -4.468 -24.641 1.00 79.50 96 ARG A O 1
ATOM 785 N N . LYS A 1 97 ? 0.483 -6.047 -26.241 1.00 83.25 97 LYS A N 1
ATOM 786 C CA . LYS A 1 97 ? -0.122 -5.227 -27.298 1.00 83.25 97 LYS A CA 1
ATOM 787 C C . LYS A 1 97 ? -1.574 -4.868 -26.969 1.00 83.25 97 LYS A C 1
ATOM 789 O O . LYS A 1 97 ? -1.930 -3.691 -27.038 1.00 83.25 97 LYS A O 1
ATOM 794 N N . ASP A 1 98 ? -2.368 -5.850 -26.552 1.00 85.56 98 ASP A N 1
ATOM 795 C CA . ASP A 1 98 ? -3.768 -5.648 -26.168 1.00 85.56 98 ASP A CA 1
ATOM 796 C C . ASP A 1 98 ? -3.885 -4.689 -24.975 1.00 85.56 98 ASP A C 1
ATOM 798 O O . ASP A 1 98 ? -4.708 -3.770 -24.981 1.00 85.56 98 ASP A O 1
ATOM 802 N N . PHE A 1 99 ? -3.010 -4.830 -23.973 1.00 82.56 99 PHE A N 1
ATOM 803 C CA . PHE A 1 99 ? -2.988 -3.920 -22.830 1.00 82.56 99 PHE A CA 1
ATOM 804 C C . PHE A 1 99 ? -2.618 -2.488 -23.213 1.00 82.56 99 PHE A C 1
ATOM 806 O O . PHE A 1 99 ? -3.252 -1.546 -22.736 1.00 82.56 99 PHE A O 1
ATOM 813 N N . ARG A 1 100 ? -1.621 -2.299 -24.085 1.00 83.62 100 ARG A N 1
ATOM 814 C CA . ARG A 1 100 ? -1.260 -0.966 -24.588 1.00 83.62 100 ARG A CA 1
ATOM 815 C C . ARG A 1 100 ? -2.448 -0.307 -25.278 1.00 83.62 100 ARG A C 1
ATOM 817 O O . ARG A 1 100 ? -2.770 0.835 -24.964 1.00 83.62 100 ARG A O 1
ATOM 824 N N . GLN A 1 101 ? -3.157 -1.047 -26.129 1.00 89.31 101 GLN A N 1
ATOM 825 C CA . GLN A 1 101 ? -4.365 -0.551 -26.783 1.00 89.31 101 GLN A CA 1
ATOM 826 C C . GLN A 1 101 ? -5.470 -0.200 -25.772 1.00 89.31 101 GLN A C 1
ATOM 828 O O . GLN A 1 101 ? -6.112 0.849 -25.897 1.00 89.31 101 GLN A O 1
ATOM 833 N N . LEU A 1 102 ? -5.684 -1.039 -24.752 1.00 88.38 102 LEU A N 1
ATOM 834 C CA . LEU A 1 102 ? -6.638 -0.767 -23.674 1.00 88.38 102 LEU A CA 1
ATOM 835 C C . LEU A 1 102 ? -6.267 0.509 -22.911 1.00 88.38 102 LEU A C 1
ATOM 837 O O . LEU A 1 102 ? -7.120 1.374 -22.707 1.00 88.38 102 LEU A O 1
ATOM 841 N N . ARG A 1 103 ? -4.997 0.653 -22.525 1.00 86.12 103 ARG A N 1
ATOM 842 C CA . ARG A 1 103 ? -4.489 1.829 -21.816 1.00 86.12 103 ARG A CA 1
ATOM 843 C C . ARG A 1 103 ? -4.645 3.093 -22.650 1.00 86.12 103 ARG A C 1
ATOM 845 O O . ARG A 1 103 ? -5.191 4.066 -22.146 1.00 86.12 103 ARG A O 1
ATOM 852 N N . GLU A 1 104 ? -4.238 3.076 -23.917 1.00 89.88 104 GLU A N 1
ATOM 853 C CA . GLU A 1 104 ? -4.418 4.213 -24.828 1.00 89.88 104 GLU A CA 1
ATOM 854 C C . GLU A 1 104 ? -5.892 4.602 -24.972 1.00 89.88 104 GLU A C 1
ATOM 856 O O . GLU A 1 104 ? -6.229 5.785 -25.036 1.00 89.88 104 GLU A O 1
ATOM 861 N N . THR A 1 105 ? -6.786 3.612 -25.015 1.00 93.69 105 THR A N 1
ATOM 862 C CA . THR A 1 105 ? -8.233 3.846 -25.061 1.00 93.69 105 THR A CA 1
ATOM 863 C C . THR A 1 105 ? -8.712 4.511 -23.770 1.00 93.69 105 THR A C 1
ATOM 865 O O . THR A 1 105 ? -9.394 5.533 -23.829 1.00 93.69 105 THR A O 1
ATOM 868 N N . ALA A 1 106 ? -8.298 4.003 -22.607 1.00 91.00 106 ALA A N 1
ATOM 869 C CA . ALA A 1 106 ? -8.627 4.582 -21.306 1.00 91.00 106 ALA A CA 1
ATOM 870 C C . ALA A 1 106 ? -8.062 6.007 -21.125 1.00 91.00 106 ALA A C 1
ATOM 872 O O . ALA A 1 106 ? -8.752 6.877 -20.590 1.00 91.00 106 ALA A O 1
ATOM 873 N N . GLU A 1 107 ? -6.848 6.274 -21.623 1.00 88.88 107 GLU A N 1
ATOM 874 C CA . GLU A 1 107 ? -6.231 7.608 -21.654 1.00 88.88 107 GLU A CA 1
ATOM 875 C C . GLU A 1 107 ? -7.043 8.569 -22.537 1.00 88.88 107 GLU A C 1
ATOM 877 O O . GLU A 1 107 ? -7.391 9.661 -22.084 1.00 88.88 107 GLU A O 1
ATOM 882 N N . LYS A 1 108 ? -7.431 8.151 -23.752 1.00 94.88 108 LYS A N 1
ATOM 883 C CA . LYS A 1 108 ? -8.285 8.943 -24.665 1.00 94.88 108 LYS A CA 1
ATOM 884 C C . LYS A 1 108 ? -9.668 9.229 -24.083 1.00 94.88 108 LYS A C 1
ATOM 886 O O . LYS A 1 108 ? -10.219 10.300 -24.318 1.00 94.88 108 LYS A O 1
ATOM 891 N N . MET A 1 109 ? -10.219 8.291 -23.317 1.00 95.44 109 MET A N 1
ATOM 892 C CA . MET A 1 109 ? -11.487 8.457 -22.601 1.00 95.44 109 MET A CA 1
ATOM 893 C C . MET A 1 109 ? -11.361 9.331 -21.343 1.00 95.44 109 MET A C 1
ATOM 895 O O . MET A 1 109 ? -12.373 9.657 -20.727 1.00 95.44 109 MET A O 1
ATOM 899 N N . GLY A 1 110 ? -10.143 9.708 -20.939 1.00 90.94 110 GLY A N 1
ATOM 900 C CA . GLY A 1 110 ? -9.907 10.510 -19.741 1.00 90.94 110 GLY A CA 1
ATOM 901 C C . GLY A 1 110 ? -10.157 9.762 -18.428 1.00 90.94 110 GLY A C 1
ATOM 902 O O . GLY A 1 110 ? -10.322 10.410 -17.399 1.00 90.94 110 GLY A O 1
ATOM 903 N N . LEU A 1 111 ? -10.158 8.422 -18.432 1.00 89.56 111 LEU A N 1
ATOM 904 C CA . LEU A 1 111 ? -10.482 7.604 -17.249 1.00 89.56 111 LEU A CA 1
ATOM 905 C C . LEU A 1 111 ? -9.440 7.704 -16.124 1.00 89.56 111 LEU A C 1
ATOM 907 O O . LEU A 1 111 ? -9.734 7.357 -14.987 1.00 89.56 111 LEU A O 1
ATOM 911 N N . PHE A 1 112 ? -8.242 8.210 -16.426 1.00 87.19 112 PHE A N 1
ATOM 912 C CA . PHE A 1 112 ? -7.190 8.474 -15.439 1.00 87.19 112 PHE A CA 1
ATOM 913 C C . PHE A 1 112 ? -7.269 9.877 -14.819 1.00 87.19 112 PHE A C 1
ATOM 915 O O . PHE A 1 112 ? -6.403 10.242 -14.028 1.00 87.19 112 PHE A O 1
ATOM 922 N N . GLN A 1 113 ? -8.260 10.698 -15.191 1.00 89.00 113 GLN A N 1
ATOM 923 C CA . GLN A 1 113 ? -8.454 12.002 -14.558 1.00 89.00 113 GLN A CA 1
ATOM 924 C C . GLN A 1 113 ? -9.230 11.835 -13.242 1.00 89.00 113 GLN A C 1
ATOM 926 O O . GLN A 1 113 ? -10.375 11.375 -13.262 1.00 89.00 113 GLN A O 1
ATOM 931 N N . PRO A 1 114 ? -8.652 12.229 -12.096 1.00 91.19 114 PRO A N 1
ATOM 932 C CA . PRO A 1 114 ? -9.291 12.038 -10.805 1.00 91.19 114 PRO A CA 1
ATOM 933 C C . PRO A 1 114 ? -10.497 12.966 -10.650 1.00 91.19 114 PRO A C 1
ATOM 935 O O . PRO A 1 114 ? -10.441 14.161 -10.950 1.00 91.19 114 PRO A O 1
ATOM 938 N N . ASN A 1 115 ? -11.593 12.426 -10.119 1.00 93.31 115 ASN A N 1
ATOM 939 C CA . ASN A 1 115 ? -12.765 13.212 -9.755 1.00 93.31 115 ASN A CA 1
ATOM 940 C C . ASN A 1 115 ? -12.680 13.629 -8.279 1.00 93.31 115 ASN A C 1
ATOM 942 O O . ASN A 1 115 ? -12.977 12.843 -7.381 1.00 93.31 115 ASN A O 1
ATOM 946 N N . TYR A 1 116 ? -12.317 14.884 -8.012 1.00 95.56 116 TYR A N 1
ATOM 947 C CA . TYR A 1 116 ? -12.168 15.377 -6.637 1.00 95.56 116 TYR A CA 1
ATOM 948 C C . TYR A 1 116 ? -13.454 15.316 -5.810 1.00 95.56 116 TYR A C 1
ATOM 950 O O . TYR A 1 116 ? -13.377 15.129 -4.598 1.00 95.56 116 TYR A O 1
ATOM 958 N N . TRP A 1 117 ? -14.629 15.420 -6.438 1.00 96.62 117 TRP A N 1
ATOM 959 C CA . TRP A 1 117 ? -15.898 15.278 -5.724 1.00 96.62 117 TRP A CA 1
ATOM 960 C C . TRP A 1 117 ? -16.125 13.853 -5.248 1.00 96.62 117 TRP A C 1
ATOM 962 O O . TRP A 1 117 ? -16.611 13.669 -4.138 1.00 96.62 117 TRP A O 1
ATOM 972 N N . PHE A 1 118 ? -15.728 12.856 -6.041 1.00 95.88 118 PHE A N 1
ATOM 973 C CA . PHE A 1 118 ? -15.774 11.460 -5.618 1.00 95.88 118 PHE A CA 1
ATOM 974 C C . PHE A 1 118 ? -14.906 11.242 -4.372 1.00 95.88 118 PHE A C 1
ATOM 976 O O . PHE A 1 118 ? -15.402 10.741 -3.366 1.00 95.88 118 PHE A O 1
ATOM 983 N N . TYR A 1 119 ? -13.650 11.698 -4.392 1.00 96.19 119 TYR A N 1
ATOM 984 C CA . TYR A 1 119 ? -12.742 11.549 -3.248 1.00 96.19 119 TYR A CA 1
ATOM 985 C C . TYR A 1 119 ? -13.207 12.336 -2.016 1.00 96.19 119 TYR A C 1
ATOM 987 O O . TYR A 1 119 ? -13.158 11.817 -0.901 1.00 96.19 119 TYR A O 1
ATOM 995 N N . ALA A 1 120 ? -13.715 13.558 -2.198 1.00 96.94 120 ALA A N 1
ATOM 996 C CA . ALA A 1 120 ? -14.275 14.357 -1.111 1.00 96.94 120 ALA A CA 1
ATOM 997 C C . ALA A 1 120 ? -15.536 13.715 -0.510 1.00 96.94 120 ALA A C 1
ATOM 999 O O . ALA A 1 120 ? -15.662 13.644 0.712 1.00 96.94 120 ALA A O 1
ATOM 1000 N N . ALA A 1 121 ? -16.443 13.200 -1.345 1.00 98.00 121 ALA A N 1
ATOM 1001 C CA . ALA A 1 121 ? -17.639 12.495 -0.895 1.00 98.00 121 ALA A CA 1
ATOM 1002 C C . ALA A 1 121 ? -17.292 11.180 -0.183 1.00 98.00 121 ALA A C 1
ATOM 1004 O O . ALA A 1 121 ? -17.870 10.883 0.858 1.00 98.00 121 ALA A O 1
ATOM 1005 N N . HIS A 1 122 ? -16.312 10.425 -0.685 1.00 97.62 122 HIS A N 1
ATOM 1006 C CA . HIS A 1 122 ? -15.831 9.196 -0.054 1.00 97.62 122 HIS A CA 1
ATOM 1007 C C . HIS A 1 122 ? -15.155 9.493 1.297 1.00 97.62 122 HIS A C 1
ATOM 1009 O O . HIS A 1 122 ? -15.419 8.806 2.287 1.00 97.62 122 HIS A O 1
ATOM 1015 N N . LEU A 1 123 ? -14.367 10.568 1.402 1.00 97.62 123 LEU A N 1
ATOM 1016 C CA . LEU A 1 123 ? -13.817 11.006 2.686 1.00 97.62 123 LEU A CA 1
ATOM 1017 C C . LEU A 1 123 ? -14.929 11.422 3.659 1.00 97.62 123 LEU A C 1
ATOM 1019 O O . LEU A 1 123 ? -14.923 10.986 4.808 1.00 97.62 123 LEU A O 1
ATOM 1023 N N . ALA A 1 124 ? -15.906 12.212 3.208 1.00 98.25 124 ALA A N 1
ATOM 1024 C CA . ALA A 1 124 ? -17.041 12.623 4.033 1.00 98.25 124 ALA A CA 1
ATOM 1025 C C . ALA A 1 124 ? -17.862 11.416 4.513 1.00 98.25 124 ALA A C 1
ATOM 1027 O O . ALA A 1 124 ? -18.161 11.312 5.699 1.00 98.25 124 ALA A O 1
ATOM 1028 N N . HIS A 1 125 ? -18.154 10.467 3.623 1.00 97.94 125 HIS A N 1
ATOM 1029 C CA . HIS A 1 125 ? -18.807 9.198 3.943 1.00 97.94 125 HIS A CA 1
ATOM 1030 C C . HIS A 1 125 ? -18.030 8.412 5.006 1.00 97.94 125 HIS A C 1
ATOM 1032 O O . HIS A 1 125 ? -18.603 7.995 6.011 1.00 97.94 125 HIS A O 1
ATOM 1038 N N . THR A 1 126 ? -16.711 8.292 4.838 1.00 98.19 126 THR A N 1
ATOM 1039 C CA . THR A 1 126 ? -15.828 7.675 5.835 1.00 98.19 126 THR A CA 1
ATOM 1040 C C . THR A 1 126 ? -15.959 8.378 7.188 1.00 98.19 126 THR A C 1
ATOM 1042 O O . THR A 1 126 ? -16.184 7.721 8.202 1.00 98.19 126 THR A O 1
ATOM 1045 N N . MET A 1 127 ? -15.891 9.715 7.222 1.00 98.19 127 MET A N 1
ATOM 1046 C CA . MET A 1 127 ? -16.010 10.491 8.465 1.00 98.19 127 MET A CA 1
ATOM 1047 C C . MET A 1 127 ? -17.386 10.336 9.124 1.00 98.19 127 MET A C 1
ATOM 1049 O O . MET A 1 127 ? -17.468 10.249 10.348 1.00 98.19 127 MET A O 1
ATOM 1053 N N . LEU A 1 128 ? -18.461 10.250 8.335 1.00 98.69 128 LEU A N 1
ATOM 1054 C CA . LEU A 1 128 ? -19.812 9.999 8.839 1.00 98.69 128 LEU A CA 1
ATOM 1055 C C . LEU A 1 128 ? -19.933 8.618 9.493 1.00 98.69 128 LEU A C 1
ATOM 1057 O O . LEU A 1 128 ? -20.606 8.500 10.513 1.00 98.69 128 LEU A O 1
ATOM 1061 N N . ILE A 1 129 ? -19.248 7.596 8.972 1.00 98.69 129 ILE A N 1
ATOM 1062 C CA . ILE A 1 129 ? -19.200 6.267 9.600 1.00 98.69 129 ILE A CA 1
ATOM 1063 C C . ILE A 1 129 ? -18.475 6.324 10.954 1.00 98.69 129 ILE A C 1
ATOM 1065 O O . ILE A 1 129 ? -18.985 5.790 11.940 1.00 98.69 129 ILE A O 1
ATOM 1069 N N . TYR A 1 130 ? -17.322 7.002 11.040 1.00 98.44 130 TYR A N 1
ATOM 1070 C CA . TYR A 1 130 ? -16.620 7.197 12.320 1.00 98.44 130 TYR A CA 1
ATOM 1071 C C . TYR A 1 130 ? -17.481 7.959 13.330 1.00 98.44 130 TYR A C 1
ATOM 1073 O O . TYR A 1 130 ? -17.556 7.575 14.499 1.00 98.44 130 TYR A O 1
ATOM 1081 N N . LEU A 1 131 ? -18.166 9.011 12.873 1.00 98.56 131 LEU A N 1
ATOM 1082 C CA . LEU A 1 131 ? -19.101 9.763 13.699 1.00 98.56 131 LEU A CA 1
ATOM 1083 C C . LEU A 1 131 ? -20.239 8.860 14.185 1.00 98.56 131 LEU A C 1
ATOM 1085 O O . LEU A 1 131 ? -20.512 8.829 15.379 1.00 98.56 131 LEU A O 1
ATOM 1089 N N . ALA A 1 132 ? -20.857 8.073 13.303 1.00 98.75 132 ALA A N 1
ATOM 1090 C CA . ALA A 1 132 ? -21.915 7.136 13.671 1.00 98.75 132 ALA A CA 1
ATOM 1091 C C . ALA A 1 132 ? -21.440 6.107 14.710 1.00 98.75 132 ALA A C 1
ATOM 1093 O O . ALA A 1 132 ? -22.171 5.813 15.658 1.00 98.75 132 ALA A O 1
ATOM 1094 N N . ALA A 1 133 ? -20.209 5.602 14.591 1.00 98.62 133 ALA A N 1
ATOM 1095 C CA . ALA A 1 133 ? -19.630 4.684 15.569 1.00 98.62 133 ALA A CA 1
ATOM 1096 C C . ALA A 1 133 ? -19.468 5.323 16.956 1.00 98.62 133 ALA A C 1
ATOM 1098 O O . ALA A 1 133 ? -19.759 4.683 17.970 1.00 98.62 133 ALA A O 1
ATOM 1099 N N . TYR A 1 134 ? -19.037 6.587 16.999 1.00 98.50 134 TYR A N 1
ATOM 1100 C CA . TYR A 1 134 ? -18.936 7.358 18.236 1.00 98.50 134 TYR A CA 1
ATOM 1101 C C . TYR A 1 134 ? -20.315 7.660 18.835 1.00 98.50 134 TYR A C 1
ATOM 1103 O O . TYR A 1 134 ? -20.541 7.388 20.012 1.00 98.50 134 TYR A O 1
ATOM 1111 N N . LEU A 1 135 ? -21.266 8.144 18.028 1.00 98.56 135 LEU A N 1
ATOM 1112 C CA . LEU A 1 135 ? -22.630 8.446 18.479 1.00 98.56 135 LEU A CA 1
ATOM 1113 C C . LEU A 1 135 ? -23.364 7.195 18.984 1.00 98.56 135 LEU A C 1
ATOM 1115 O O . LEU A 1 135 ? -24.133 7.284 19.939 1.00 98.56 135 LEU A O 1
ATOM 1119 N N . THR A 1 136 ? -23.083 6.029 18.394 1.00 98.56 136 THR A N 1
ATOM 1120 C CA . THR A 1 136 ? -23.598 4.730 18.855 1.00 98.56 136 THR A CA 1
ATOM 1121 C C . THR A 1 136 ? -23.208 4.471 20.309 1.00 98.56 136 THR A C 1
ATOM 1123 O O . THR A 1 136 ? -24.065 4.116 21.110 1.00 98.56 136 THR A O 1
ATOM 1126 N N . VAL A 1 137 ? -21.947 4.708 20.677 1.00 98.44 137 VAL A N 1
ATOM 1127 C CA . VAL A 1 137 ? -21.471 4.569 22.063 1.00 98.44 137 VAL A CA 1
ATOM 1128 C C . VAL A 1 137 ? -22.007 5.690 22.951 1.00 98.44 137 VAL A C 1
ATOM 1130 O O . VAL A 1 137 ? -22.478 5.431 24.055 1.00 98.44 137 VAL A O 1
ATOM 1133 N N . LEU A 1 138 ? -21.976 6.934 22.466 1.00 98.19 138 LEU A N 1
ATOM 1134 C CA . LEU A 1 138 ? -22.382 8.105 23.241 1.00 98.19 138 LEU A CA 1
ATOM 1135 C C . LEU A 1 138 ? -23.847 8.030 23.694 1.00 98.19 138 LEU A C 1
ATOM 1137 O O . LEU A 1 138 ? -24.143 8.358 24.840 1.00 98.19 138 LEU A O 1
ATOM 1141 N N . TYR A 1 139 ? -24.751 7.601 22.810 1.00 98.06 139 TYR A N 1
ATOM 1142 C CA . TYR A 1 139 ? -26.186 7.522 23.101 1.00 98.06 139 TYR A CA 1
ATOM 1143 C C . TYR A 1 139 ? -26.665 6.117 23.473 1.00 98.06 139 TYR A C 1
ATOM 1145 O O . TYR A 1 139 ? -27.666 5.985 24.173 1.00 98.06 139 TYR A O 1
ATOM 1153 N N . GLY A 1 140 ? -25.974 5.067 23.022 1.00 96.81 140 GLY A N 1
ATOM 1154 C CA . GLY A 1 140 ? -26.314 3.678 23.340 1.00 96.81 140 GLY A CA 1
ATOM 1155 C C . GLY A 1 140 ? -25.752 3.189 24.677 1.00 96.81 140 GLY A C 1
ATOM 1156 O O . GLY A 1 140 ? -26.210 2.171 25.193 1.00 96.81 140 GLY A O 1
ATOM 1157 N N . GLY A 1 141 ? -24.776 3.897 25.252 1.00 95.88 141 GLY A N 1
ATOM 1158 C CA . GLY A 1 141 ? -24.099 3.497 26.482 1.00 95.88 141 GLY A CA 1
ATOM 1159 C C . GLY A 1 141 ? -23.044 2.413 26.248 1.00 95.88 141 GLY A C 1
ATOM 1160 O O . GLY A 1 141 ? -22.416 2.340 25.194 1.00 95.88 141 GLY A O 1
ATOM 1161 N N . ASP A 1 142 ? -22.828 1.559 27.248 1.00 95.81 142 ASP A N 1
ATOM 1162 C CA . ASP A 1 142 ? -21.692 0.631 27.298 1.00 95.81 142 ASP A CA 1
ATOM 1163 C C . ASP A 1 142 ? -22.088 -0.855 27.161 1.00 95.81 142 ASP A C 1
ATOM 1165 O O . ASP A 1 142 ? -21.311 -1.758 27.492 1.00 95.81 142 ASP A O 1
ATOM 1169 N N . GLY A 1 143 ? -23.305 -1.130 26.686 1.00 97.31 143 GLY A N 1
ATOM 1170 C CA . GLY A 1 143 ? -23.801 -2.489 26.474 1.00 97.31 143 GLY A CA 1
ATOM 1171 C C . GLY A 1 143 ? -22.988 -3.254 25.422 1.00 97.31 143 GLY A C 1
ATOM 1172 O O . GLY A 1 143 ? -22.494 -2.676 24.456 1.00 97.31 143 GLY A O 1
ATOM 1173 N N . LEU A 1 144 ? -22.885 -4.581 25.565 1.00 97.31 144 LEU A N 1
ATOM 1174 C CA . LEU A 1 144 ? -22.094 -5.424 24.654 1.00 97.31 144 LEU A CA 1
ATOM 1175 C C . LEU A 1 144 ? -22.472 -5.218 23.178 1.00 97.31 144 LEU A C 1
ATOM 1177 O O . LEU A 1 144 ? -21.592 -5.049 22.341 1.00 97.31 144 LEU A O 1
ATOM 1181 N N . MET A 1 145 ? -23.769 -5.181 22.864 1.00 97.56 145 MET A N 1
ATOM 1182 C CA . MET A 1 145 ? -24.242 -4.980 21.488 1.00 97.56 145 MET A CA 1
ATOM 1183 C C . MET A 1 145 ? -23.845 -3.613 20.921 1.00 97.56 145 MET A C 1
ATOM 1185 O O . MET A 1 145 ? -23.530 -3.515 19.739 1.00 97.56 145 MET A O 1
ATOM 1189 N N . VAL A 1 146 ? -23.802 -2.574 21.760 1.00 98.06 146 VAL A N 1
ATOM 1190 C CA . VAL A 1 146 ? -23.380 -1.223 21.364 1.00 98.06 146 VAL A CA 1
ATOM 1191 C C . VAL A 1 146 ? -21.896 -1.216 21.014 1.00 98.06 146 VAL A C 1
ATOM 1193 O O . VAL A 1 146 ? -21.509 -0.674 19.980 1.00 98.06 146 VAL A O 1
ATOM 1196 N N . VAL A 1 147 ? -21.068 -1.884 21.825 1.00 98.12 147 VAL A N 1
ATOM 1197 C CA . VAL A 1 147 ? -19.632 -2.019 21.549 1.00 98.12 147 VAL A CA 1
ATOM 1198 C C . VAL A 1 147 ? -19.385 -2.816 20.267 1.00 98.12 147 VAL A C 1
ATOM 1200 O O . VAL A 1 147 ? -18.568 -2.404 19.448 1.00 98.12 147 VAL A O 1
ATOM 1203 N N . LEU A 1 148 ? -20.102 -3.924 20.055 1.00 98.06 148 LEU A N 1
ATOM 1204 C CA . LEU A 1 148 ? -19.970 -4.721 18.832 1.00 98.06 148 LEU A CA 1
ATOM 1205 C C . LEU A 1 148 ? -20.402 -3.933 17.588 1.00 98.06 148 LEU A C 1
ATOM 1207 O O . LEU A 1 148 ? -19.671 -3.914 16.600 1.00 98.06 148 LEU A O 1
ATOM 1211 N N . LEU A 1 149 ? -21.543 -3.238 17.646 1.00 98.31 149 LEU A N 1
ATOM 1212 C CA . LEU A 1 149 ? -22.031 -2.406 16.544 1.00 98.31 149 LEU A CA 1
ATOM 1213 C C . LEU A 1 149 ? -21.056 -1.265 16.225 1.00 98.31 149 LEU A C 1
ATOM 1215 O O . LEU A 1 149 ? -20.712 -1.056 15.063 1.00 98.31 149 LEU A O 1
ATOM 1219 N N . SER A 1 150 ? -20.561 -0.566 17.250 1.00 98.56 150 SER A N 1
ATOM 1220 C CA . SER A 1 150 ? -19.537 0.470 17.082 1.00 98.56 150 SER A CA 1
ATOM 1221 C C . SER A 1 150 ? -18.254 -0.108 16.474 1.00 98.56 150 SER A C 1
ATOM 1223 O O . SER A 1 150 ? -17.687 0.487 15.560 1.00 98.56 150 SER A O 1
ATOM 1225 N N . GLY A 1 151 ? -17.842 -1.310 16.889 1.00 98.00 151 GLY A N 1
ATOM 1226 C CA . GLY A 1 151 ? -16.695 -2.019 16.320 1.00 98.00 151 GLY A CA 1
ATOM 1227 C C . GLY A 1 151 ? -16.850 -2.322 14.827 1.00 98.00 151 GLY A C 1
ATOM 1228 O O . GLY A 1 151 ? -15.914 -2.087 14.065 1.00 98.00 151 GLY A O 1
ATOM 1229 N N . VAL A 1 152 ? -18.033 -2.771 14.391 1.00 98.06 152 VAL A N 1
ATOM 1230 C CA . VAL A 1 152 ? -18.351 -2.998 12.967 1.00 98.06 152 VAL A CA 1
ATOM 1231 C C . VAL A 1 152 ? -18.309 -1.692 12.172 1.00 98.06 152 VAL A C 1
ATOM 1233 O O . VAL A 1 152 ? -17.725 -1.649 11.086 1.00 98.06 152 VAL A O 1
ATOM 1236 N N . LEU A 1 153 ? -18.887 -0.615 12.710 1.00 98.62 153 LEU A N 1
ATOM 1237 C CA . LEU A 1 153 ? -18.856 0.702 12.073 1.00 98.62 153 LEU A CA 1
ATOM 1238 C C . LEU A 1 153 ? -17.418 1.220 11.940 1.00 98.62 153 LEU A C 1
ATOM 1240 O O . LEU A 1 153 ? -17.014 1.613 10.849 1.00 98.62 153 LEU A O 1
ATOM 1244 N N . LEU A 1 154 ? -16.610 1.151 13.001 1.00 98.00 154 LEU A N 1
ATOM 1245 C CA . LEU A 1 154 ? -15.201 1.552 12.954 1.00 98.00 154 LEU A CA 1
ATOM 1246 C C . LEU A 1 154 ? -14.390 0.710 11.965 1.00 98.00 154 LEU A C 1
ATOM 1248 O O . LEU A 1 154 ? -13.594 1.270 11.214 1.00 98.00 154 LEU A O 1
ATOM 1252 N N . ALA A 1 155 ? -14.597 -0.611 11.932 1.00 96.12 155 ALA A N 1
ATOM 1253 C CA . ALA A 1 155 ? -13.933 -1.489 10.970 1.00 96.12 155 ALA A CA 1
ATOM 1254 C C . ALA A 1 155 ? -14.310 -1.116 9.528 1.00 96.12 155 ALA A C 1
ATOM 1256 O O . ALA A 1 155 ? -13.438 -0.999 8.670 1.00 96.12 155 ALA A O 1
ATOM 1257 N N . THR A 1 156 ? -15.591 -0.830 9.279 1.00 97.12 156 THR A N 1
ATOM 1258 C CA . THR A 1 156 ? -16.077 -0.354 7.975 1.00 97.12 156 THR A CA 1
ATOM 1259 C C . THR A 1 156 ? -15.439 0.986 7.608 1.00 97.12 156 THR A C 1
ATOM 1261 O O . THR A 1 156 ? -14.927 1.141 6.501 1.00 97.12 156 THR A O 1
ATOM 1264 N N . GLY A 1 157 ? -15.387 1.938 8.545 1.00 97.31 157 GLY A N 1
ATOM 1265 C CA . GLY A 1 157 ? -14.713 3.224 8.358 1.00 97.31 157 GLY A CA 1
ATOM 1266 C C . GLY A 1 157 ? -13.223 3.066 8.038 1.00 97.31 157 GLY A C 1
ATOM 1267 O O . GLY A 1 157 ? -12.728 3.704 7.112 1.00 97.31 157 GLY A O 1
ATOM 1268 N N . GLN A 1 158 ? -12.516 2.161 8.722 1.00 95.06 158 GLN A N 1
ATOM 1269 C CA . GLN A 1 158 ? -11.108 1.864 8.432 1.00 95.06 158 GLN A CA 1
ATOM 1270 C C . GLN A 1 158 ? -10.894 1.201 7.070 1.00 95.06 158 GLN A C 1
ATOM 1272 O O . GLN A 1 158 ? -9.835 1.395 6.469 1.00 95.06 158 GLN A O 1
ATOM 1277 N N . GLN A 1 159 ? -11.862 0.433 6.574 1.00 93.06 159 GLN A N 1
ATOM 1278 C CA . GLN A 1 159 ? -11.813 -0.144 5.231 1.00 93.06 159 GLN A CA 1
ATOM 1279 C C . GLN A 1 159 ? -12.021 0.929 4.158 1.00 93.06 159 GLN A C 1
ATOM 1281 O O . GLN A 1 159 ? -11.212 1.028 3.241 1.00 93.06 159 GLN A O 1
ATOM 1286 N N . GLN A 1 160 ? -13.011 1.815 4.325 1.00 95.69 160 GLN A N 1
ATOM 1287 C CA . GLN A 1 160 ? -13.202 2.963 3.424 1.00 95.69 160 GLN A CA 1
ATOM 1288 C C . GLN A 1 160 ? -11.976 3.894 3.414 1.00 95.69 160 GLN A C 1
ATOM 1290 O O . GLN A 1 160 ? -11.478 4.273 2.354 1.00 95.69 160 GLN A O 1
ATOM 1295 N N . ALA A 1 161 ? -11.408 4.179 4.593 1.00 96.06 161 ALA A N 1
ATOM 1296 C CA . ALA A 1 161 ? -10.147 4.907 4.709 1.00 96.06 161 ALA A CA 1
ATOM 1297 C C . ALA A 1 161 ? -8.989 4.191 3.994 1.00 96.06 161 ALA A C 1
ATOM 1299 O O . ALA A 1 161 ? -8.125 4.863 3.440 1.00 96.06 161 ALA A O 1
ATOM 1300 N N . GLY A 1 162 ? -8.981 2.852 3.982 1.00 92.62 162 GLY A N 1
ATOM 1301 C CA . GLY A 1 162 ? -7.996 2.026 3.281 1.00 92.62 162 GLY A CA 1
ATOM 1302 C C . GLY A 1 162 ? -8.032 2.196 1.760 1.00 92.62 162 GLY A C 1
ATOM 1303 O O . GLY A 1 162 ? -6.974 2.314 1.147 1.00 92.62 162 GLY A O 1
ATOM 1304 N N . TRP A 1 163 ? -9.222 2.289 1.159 1.00 92.12 163 TRP A N 1
ATOM 1305 C CA . TRP A 1 163 ? -9.371 2.548 -0.280 1.00 92.12 163 TRP A CA 1
ATOM 1306 C C . TRP A 1 163 ? -8.891 3.946 -0.665 1.00 92.12 163 TRP A C 1
ATOM 1308 O O . TRP A 1 163 ? -8.128 4.103 -1.612 1.00 92.12 163 TRP A O 1
ATOM 1318 N N . LEU A 1 164 ? -9.265 4.960 0.121 1.00 94.81 164 LEU A N 1
ATOM 1319 C CA . LEU A 1 164 ? -8.752 6.320 -0.061 1.00 94.81 164 LEU A CA 1
ATOM 1320 C C . LEU A 1 164 ? -7.224 6.367 0.070 1.00 94.81 164 LEU A C 1
ATOM 1322 O O . LEU A 1 164 ? -6.539 6.933 -0.778 1.00 94.81 164 LEU A O 1
ATOM 1326 N N . GLN A 1 165 ? -6.693 5.738 1.119 1.00 94.75 165 GLN A N 1
ATOM 1327 C CA . GLN A 1 165 ? -5.258 5.582 1.346 1.00 94.75 165 GLN A CA 1
ATOM 1328 C C . GLN A 1 165 ? -4.555 4.956 0.146 1.00 94.75 165 GLN A C 1
ATOM 1330 O O . GLN A 1 165 ? -3.471 5.414 -0.197 1.00 94.75 165 GLN A O 1
ATOM 1335 N N . HIS A 1 166 ? -5.112 3.890 -0.430 1.00 92.19 166 HIS A N 1
ATOM 1336 C CA . HIS A 1 166 ? -4.487 3.158 -1.525 1.00 92.19 166 HIS A CA 1
ATOM 1337 C C . HIS A 1 166 ? -4.239 4.092 -2.715 1.00 92.19 166 HIS A C 1
ATOM 1339 O O . HIS A 1 166 ? -3.118 4.179 -3.214 1.00 92.19 166 HIS A O 1
ATOM 1345 N N . ASP A 1 167 ? -5.245 4.881 -3.090 1.00 92.94 167 ASP A N 1
ATOM 1346 C CA . ASP A 1 167 ? -5.162 5.802 -4.225 1.00 92.94 167 ASP A CA 1
ATOM 1347 C C . ASP A 1 167 ? -4.210 6.979 -3.961 1.00 92.94 167 ASP A C 1
ATOM 1349 O O . ASP A 1 167 ? -3.386 7.318 -4.817 1.00 92.94 167 ASP A O 1
ATOM 1353 N N . PHE A 1 168 ? -4.252 7.567 -2.756 1.00 94.38 168 PHE A N 1
ATOM 1354 C CA . PHE A 1 168 ? -3.268 8.581 -2.344 1.00 94.38 168 PHE A CA 1
ATOM 1355 C C . PHE A 1 168 ? -1.850 7.995 -2.263 1.00 94.38 168 PHE A C 1
ATOM 1357 O O . PHE A 1 168 ? -0.853 8.659 -2.556 1.00 94.38 168 PHE A O 1
ATOM 1364 N N . GLY A 1 169 ? -1.743 6.726 -1.873 1.00 91.12 169 GLY A N 1
ATOM 1365 C CA . GLY A 1 169 ? -0.498 5.979 -1.781 1.00 91.12 169 GLY A CA 1
ATOM 1366 C C . GLY A 1 169 ? 0.146 5.708 -3.132 1.00 91.12 169 GLY A C 1
ATOM 1367 O O . GLY A 1 169 ? 1.373 5.745 -3.210 1.00 91.12 169 GLY A O 1
ATOM 1368 N N . HIS A 1 170 ? -0.663 5.537 -4.178 1.00 89.38 170 HIS A N 1
ATOM 1369 C CA . HIS A 1 170 ? -0.233 5.444 -5.577 1.00 89.38 170 HIS A CA 1
ATOM 1370 C C . HIS A 1 170 ? -0.036 6.793 -6.264 1.00 89.38 170 HIS A C 1
ATOM 1372 O O . HIS A 1 170 ? 0.268 6.831 -7.455 1.00 89.38 170 HIS A O 1
ATOM 1378 N N . LEU A 1 171 ? -0.188 7.909 -5.545 1.00 90.00 171 LEU A N 1
ATOM 1379 C CA . LEU A 1 171 ? 0.017 9.253 -6.092 1.00 90.00 171 LEU A CA 1
ATOM 1380 C C . LEU A 1 171 ? -0.885 9.532 -7.314 1.00 90.00 171 LEU A C 1
ATOM 1382 O O . LEU A 1 171 ? -0.425 10.076 -8.322 1.00 90.00 171 LEU A O 1
ATOM 1386 N N . SER A 1 172 ? -2.135 9.061 -7.254 1.00 89.44 172 SER A N 1
ATOM 1387 C CA . SER A 1 172 ? -3.063 9.024 -8.394 1.00 89.44 172 SER A CA 1
ATOM 1388 C C . SER A 1 172 ? -4.181 10.074 -8.338 1.00 89.44 172 SER A C 1
ATOM 1390 O O . SER A 1 172 ? -4.998 10.147 -9.255 1.00 89.44 172 SER A O 1
ATOM 1392 N N . VAL A 1 173 ? -4.244 10.897 -7.287 1.00 91.88 173 VAL A N 1
ATOM 1393 C CA . VAL A 1 173 ? -5.356 11.827 -7.041 1.00 91.88 173 VAL A CA 1
ATOM 1394 C C . VAL A 1 173 ? -4.953 13.280 -7.266 1.00 91.88 173 VAL A C 1
ATOM 1396 O O . VAL A 1 173 ? -5.613 13.998 -8.005 1.00 91.88 173 VAL A O 1
ATOM 1399 N N . PHE A 1 174 ? -3.882 13.760 -6.648 1.00 92.88 174 PHE A N 1
ATOM 1400 C CA . PHE A 1 174 ? -3.438 15.145 -6.739 1.00 92.88 174 PHE A CA 1
ATOM 1401 C C . PHE A 1 174 ? -2.228 15.299 -7.655 1.00 92.88 174 PHE A C 1
ATOM 1403 O O . PHE A 1 174 ? -1.289 14.515 -7.661 1.00 92.88 174 PHE A O 1
ATOM 1410 N N . LYS A 1 175 ? -2.171 16.435 -8.356 1.00 88.38 175 LYS A N 1
ATOM 1411 C CA . LYS A 1 175 ? -1.005 16.796 -9.181 1.00 88.38 175 LYS A CA 1
ATOM 1412 C C . LYS A 1 175 ? 0.246 17.120 -8.357 1.00 88.38 175 LYS A C 1
ATOM 1414 O O . LYS A 1 175 ? 1.338 17.208 -8.911 1.00 88.38 175 LYS A O 1
ATOM 1419 N N . THR A 1 176 ? 0.098 17.375 -7.057 1.00 90.31 176 THR A N 1
ATOM 1420 C CA . THR A 1 176 ? 1.192 17.792 -6.180 1.00 90.31 176 THR A CA 1
ATOM 1421 C C . THR A 1 176 ? 1.536 16.710 -5.165 1.00 90.31 176 THR A C 1
ATOM 1423 O O . THR A 1 176 ? 0.714 16.289 -4.355 1.00 90.31 176 THR A O 1
ATOM 1426 N N . MET A 1 177 ? 2.816 16.340 -5.133 1.00 88.50 177 MET A N 1
ATOM 1427 C CA . MET A 1 177 ? 3.343 15.310 -4.232 1.00 88.50 177 MET A CA 1
ATOM 1428 C C . MET A 1 177 ? 3.066 15.581 -2.751 1.00 88.50 177 MET A C 1
ATOM 1430 O O . MET A 1 177 ? 2.911 14.650 -1.968 1.00 88.50 177 MET A O 1
ATOM 1434 N N . TRP A 1 178 ? 3.043 16.846 -2.328 1.00 92.38 178 TRP A N 1
ATOM 1435 C CA . TRP A 1 178 ? 2.798 17.172 -0.924 1.00 92.38 178 TRP A CA 1
ATOM 1436 C C . TRP A 1 178 ? 1.351 16.868 -0.510 1.00 92.38 178 TRP A C 1
ATOM 1438 O O . TRP A 1 178 ? 1.148 16.395 0.605 1.00 92.38 178 TRP A O 1
ATOM 1448 N N . MET A 1 179 ? 0.374 17.077 -1.404 1.00 94.69 179 MET A N 1
ATOM 1449 C CA . MET A 1 179 ? -1.033 16.748 -1.150 1.00 94.69 179 MET A CA 1
ATOM 1450 C C . MET A 1 179 ? -1.217 15.239 -1.057 1.00 94.69 179 MET A C 1
ATOM 1452 O O . MET A 1 179 ? -1.838 14.772 -0.109 1.00 94.69 179 MET A O 1
ATOM 1456 N N . GLU A 1 180 ? -0.615 14.485 -1.978 1.00 93.31 180 GLU A N 1
ATOM 1457 C CA . GLU A 1 180 ? -0.660 13.019 -1.944 1.00 93.31 180 GLU A CA 1
ATOM 1458 C C . GLU A 1 180 ? -0.079 12.464 -0.649 1.00 93.31 180 GLU A C 1
ATOM 1460 O O . GLU A 1 180 ? -0.712 11.684 0.058 1.00 93.31 180 GLU A O 1
ATOM 1465 N N . ASN A 1 181 ? 1.116 12.929 -0.281 1.00 93.75 181 ASN A N 1
ATOM 1466 C CA . ASN A 1 181 ? 1.768 12.493 0.946 1.00 93.75 181 ASN A CA 1
ATOM 1467 C C . ASN A 1 181 ? 0.957 12.859 2.194 1.00 93.75 181 ASN A C 1
ATOM 1469 O O . ASN A 1 181 ? 0.867 12.046 3.112 1.00 93.75 181 ASN A O 1
ATOM 1473 N N . LEU A 1 182 ? 0.374 14.061 2.239 1.00 95.88 182 LEU A N 1
ATOM 1474 C CA . LEU A 1 182 ? -0.445 14.501 3.364 1.00 95.88 182 LEU A CA 1
ATOM 1475 C C . LEU A 1 182 ? -1.710 13.650 3.493 1.00 95.88 182 LEU A C 1
ATOM 1477 O O . LEU A 1 182 ? -1.984 13.133 4.573 1.00 95.88 182 LEU A O 1
ATOM 1481 N N . TRP A 1 183 ? -2.469 13.482 2.412 1.00 96.75 183 TRP A N 1
ATOM 1482 C CA . TRP A 1 183 ? -3.725 12.736 2.451 1.00 96.75 183 TRP A CA 1
ATOM 1483 C C . TRP A 1 183 ? -3.515 11.240 2.646 1.00 96.75 183 TRP A C 1
ATOM 1485 O O . TRP A 1 183 ? -4.302 10.610 3.354 1.00 96.75 183 TRP A O 1
ATOM 1495 N N . HIS A 1 184 ? -2.406 10.691 2.153 1.00 96.25 184 HIS A N 1
ATOM 1496 C CA . HIS A 1 184 ? -1.981 9.349 2.516 1.00 96.25 184 HIS A CA 1
ATOM 1497 C C . HIS A 1 184 ? -1.687 9.258 4.023 1.00 96.25 184 HIS A C 1
ATOM 1499 O O . HIS A 1 184 ? -2.266 8.408 4.690 1.00 96.25 184 HIS A O 1
ATOM 1505 N N . LEU A 1 185 ? -0.877 10.160 4.599 1.00 95.94 185 LEU A N 1
ATOM 1506 C CA . LEU A 1 185 ? -0.597 10.186 6.046 1.00 95.94 185 LEU A CA 1
ATOM 1507 C C . LEU A 1 185 ? -1.866 10.335 6.898 1.00 95.94 185 LEU A C 1
ATOM 1509 O O . LEU A 1 185 ? -1.986 9.687 7.936 1.00 95.94 185 LEU A O 1
ATOM 1513 N N . VAL A 1 186 ? -2.821 11.159 6.468 1.00 96.62 186 VAL A N 1
ATOM 1514 C CA . VAL A 1 186 ? -4.112 11.326 7.150 1.00 96.62 186 VAL A CA 1
ATOM 1515 C C . VAL A 1 186 ? -4.913 10.022 7.108 1.00 96.62 186 VAL A C 1
ATOM 1517 O O . VAL A 1 186 ? -5.340 9.527 8.148 1.00 96.62 186 VAL A O 1
ATOM 1520 N N . THR A 1 187 ? -5.094 9.429 5.932 1.00 96.44 187 THR A N 1
ATOM 1521 C CA . THR A 1 187 ? -5.961 8.250 5.768 1.00 96.44 187 THR A CA 1
ATOM 1522 C C . THR A 1 187 ? -5.385 6.977 6.390 1.00 96.44 187 THR A C 1
ATOM 1524 O O . THR A 1 187 ? -6.122 6.248 7.050 1.00 96.44 187 THR A O 1
ATOM 1527 N N . ILE A 1 188 ? -4.076 6.728 6.281 1.00 94.19 188 ILE A N 1
ATOM 1528 C CA . ILE A 1 188 ? -3.444 5.548 6.898 1.00 94.19 188 ILE A CA 1
ATOM 1529 C C . ILE A 1 188 ? -3.008 5.785 8.345 1.00 94.19 188 ILE A C 1
ATOM 1531 O O . ILE A 1 188 ? -3.149 4.916 9.204 1.00 94.19 188 ILE A O 1
ATOM 1535 N N . GLY A 1 189 ? -2.477 6.967 8.642 1.00 94.25 189 GLY A N 1
ATOM 1536 C CA . GLY A 1 189 ? -1.907 7.283 9.943 1.00 94.25 189 GLY A CA 1
ATOM 1537 C C . GLY A 1 189 ? -2.988 7.694 10.925 1.00 94.25 189 GLY A C 1
ATOM 1538 O O . GLY A 1 189 ? -3.251 6.962 11.873 1.00 94.25 189 GLY A O 1
ATOM 1539 N N . LEU A 1 190 ? -3.663 8.818 10.670 1.00 94.94 190 LEU A N 1
ATOM 1540 C CA . LEU A 1 190 ? -4.664 9.352 11.601 1.00 94.94 190 LEU A CA 1
ATOM 1541 C C . LEU A 1 190 ? -5.894 8.440 11.726 1.00 94.94 190 LEU A C 1
ATOM 1543 O O . LEU A 1 190 ? -6.383 8.248 12.834 1.00 94.94 190 LEU A O 1
ATOM 1547 N N . LEU A 1 191 ? -6.410 7.878 10.625 1.00 95.25 191 LEU A N 1
ATOM 1548 C CA . LEU A 1 191 ? -7.661 7.098 10.669 1.00 95.25 191 LEU A CA 1
ATOM 1549 C C . LEU A 1 191 ? -7.457 5.612 10.997 1.00 95.25 191 LEU A C 1
ATOM 1551 O O . LEU A 1 191 ? -8.349 4.976 11.572 1.00 95.25 191 LEU A O 1
ATOM 1555 N N . LYS A 1 192 ? -6.291 5.050 10.651 1.0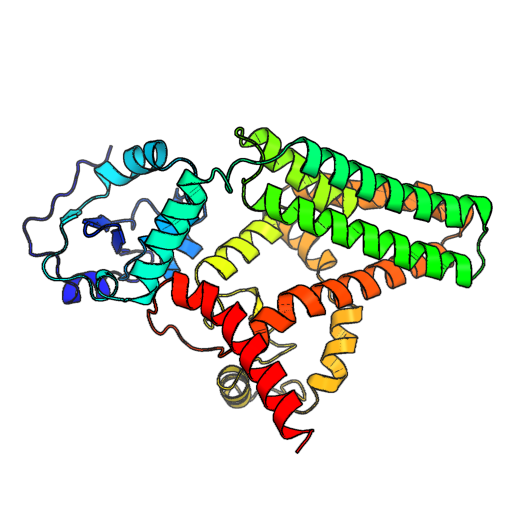0 91.94 192 LYS A N 1
ATOM 1556 C CA . LYS A 1 192 ? -5.998 3.618 10.830 1.00 91.94 192 LYS A CA 1
ATOM 1557 C C . LYS A 1 192 ? -4.870 3.326 11.813 1.00 91.94 192 LYS A C 1
ATOM 1559 O O . LYS A 1 192 ? -4.774 2.183 12.258 1.00 91.94 192 LYS A O 1
ATOM 1564 N N . GLY A 1 193 ? -4.053 4.300 12.206 1.00 91.56 193 GLY A N 1
ATOM 1565 C CA . GLY A 1 193 ? -2.907 4.084 13.095 1.00 91.56 193 GLY A CA 1
ATOM 1566 C C . GLY A 1 193 ? -1.771 3.287 12.442 1.00 91.56 193 GLY A C 1
ATOM 1567 O O . GLY A 1 193 ? -1.124 2.499 13.128 1.00 91.56 193 GLY A O 1
ATOM 1568 N N . ALA A 1 194 ? -1.579 3.421 11.126 1.00 90.31 194 ALA A N 1
ATOM 1569 C CA . ALA A 1 194 ? -0.599 2.677 10.333 1.00 90.31 194 ALA A CA 1
ATOM 1570 C C . ALA A 1 194 ? 0.395 3.601 9.587 1.00 90.31 194 ALA A C 1
ATOM 1572 O O . ALA A 1 194 ? 0.191 4.807 9.461 1.00 90.31 194 ALA A O 1
ATOM 1573 N N . SER A 1 195 ? 1.497 3.038 9.072 1.00 91.88 195 SER A N 1
ATOM 1574 C CA . SER A 1 195 ? 2.564 3.804 8.402 1.00 91.88 195 SER A CA 1
ATOM 1575 C C . SER A 1 195 ? 2.402 3.832 6.881 1.00 91.88 195 SER A C 1
ATOM 1577 O O . SER A 1 195 ? 2.518 2.801 6.217 1.00 91.88 195 SER A O 1
ATOM 1579 N N . SER A 1 196 ? 2.250 5.040 6.325 1.00 92.56 196 SER A N 1
ATOM 1580 C CA . SER A 1 196 ? 2.271 5.315 4.874 1.00 92.56 196 SER A CA 1
ATOM 1581 C C . SER A 1 196 ? 3.557 4.837 4.195 1.00 92.56 196 SER A C 1
ATOM 1583 O O . SER A 1 196 ? 3.593 4.497 3.013 1.00 92.56 196 SER A O 1
ATOM 1585 N N . GLY A 1 197 ? 4.655 4.875 4.945 1.00 90.12 197 GLY A N 1
ATOM 1586 C CA . GLY A 1 197 ? 5.971 4.454 4.527 1.00 90.12 197 GLY A CA 1
ATOM 1587 C C . GLY A 1 197 ? 6.112 2.957 4.439 1.00 90.12 197 GLY A C 1
ATOM 1588 O O . GLY A 1 197 ? 6.588 2.464 3.426 1.00 90.12 197 GLY A O 1
ATOM 1589 N N . LEU A 1 198 ? 5.691 2.254 5.491 1.00 88.75 198 LEU A N 1
ATOM 1590 C CA . LEU A 1 198 ? 5.686 0.798 5.496 1.00 88.75 198 LEU A CA 1
ATOM 1591 C C . LEU A 1 198 ? 4.804 0.276 4.364 1.00 88.75 198 LEU A C 1
ATOM 1593 O O . LEU A 1 198 ? 5.250 -0.578 3.605 1.00 88.75 198 LEU A O 1
ATOM 1597 N N . TRP A 1 199 ? 3.603 0.849 4.224 1.00 90.38 199 TRP A N 1
ATOM 1598 C CA . TRP A 1 199 ? 2.686 0.487 3.153 1.00 90.38 199 TRP A CA 1
ATOM 1599 C C . TRP A 1 199 ? 3.335 0.688 1.782 1.00 90.38 199 TRP A C 1
ATOM 1601 O O . TRP A 1 199 ? 3.410 -0.269 1.030 1.00 90.38 199 TRP A O 1
ATOM 1611 N N . ARG A 1 200 ? 3.918 1.859 1.476 1.00 88.50 200 ARG A N 1
ATOM 1612 C CA . ARG A 1 200 ? 4.599 2.073 0.179 1.00 88.50 200 ARG A CA 1
ATOM 1613 C C . ARG A 1 200 ? 5.770 1.126 -0.044 1.00 88.50 200 ARG A C 1
ATOM 1615 O O . ARG A 1 200 ? 5.907 0.583 -1.134 1.00 88.50 200 ARG A O 1
ATOM 1622 N N . ASP A 1 201 ? 6.609 0.922 0.971 1.00 86.31 201 ASP A N 1
ATOM 1623 C CA . ASP A 1 201 ? 7.770 0.037 0.867 1.00 86.31 201 ASP A CA 1
ATOM 1624 C C . ASP A 1 201 ? 7.338 -1.407 0.551 1.00 86.31 201 ASP A C 1
ATOM 1626 O O . ASP A 1 201 ? 8.046 -2.105 -0.174 1.00 86.31 201 ASP A O 1
ATOM 1630 N N . PHE A 1 202 ? 6.217 -1.885 1.099 1.00 86.56 202 PHE A N 1
ATOM 1631 C CA . PHE A 1 202 ? 5.668 -3.215 0.805 1.00 86.56 202 PHE A CA 1
ATOM 1632 C C . PHE A 1 202 ? 4.958 -3.232 -0.548 1.00 86.56 202 PHE A C 1
ATOM 1634 O O . PHE A 1 202 ? 5.372 -3.950 -1.455 1.00 86.56 202 PHE A O 1
ATOM 1641 N N . HIS A 1 203 ? 3.982 -2.347 -0.711 1.00 87.88 203 HIS A N 1
ATOM 1642 C CA . HIS A 1 203 ? 3.078 -2.292 -1.852 1.00 87.88 203 HIS A CA 1
ATOM 1643 C C . HIS A 1 203 ? 3.800 -2.062 -3.183 1.00 87.88 203 HIS A C 1
ATOM 1645 O O . HIS A 1 203 ? 3.497 -2.702 -4.186 1.00 87.88 203 HIS A O 1
ATOM 1651 N N . TYR A 1 204 ? 4.826 -1.204 -3.210 1.00 88.62 204 TYR A N 1
ATOM 1652 C CA . TYR A 1 204 ? 5.616 -0.997 -4.427 1.00 88.62 204 TYR A CA 1
ATOM 1653 C C . TYR A 1 204 ? 6.461 -2.213 -4.794 1.00 88.62 204 TYR A C 1
ATOM 1655 O O . TYR A 1 204 ? 6.671 -2.466 -5.975 1.00 88.62 204 TYR A O 1
ATOM 1663 N N . ARG A 1 205 ? 6.954 -2.977 -3.811 1.00 89.31 205 ARG A N 1
ATOM 1664 C CA . ARG A 1 205 ? 7.683 -4.223 -4.090 1.00 89.31 205 ARG A CA 1
ATOM 1665 C C . ARG A 1 205 ? 6.739 -5.314 -4.578 1.00 89.31 205 ARG A C 1
ATOM 1667 O O . ARG A 1 205 ? 7.079 -5.982 -5.551 1.00 89.31 205 ARG A O 1
ATOM 1674 N N . HIS A 1 206 ? 5.564 -5.421 -3.963 1.00 89.00 206 HIS A N 1
ATOM 1675 C CA . HIS A 1 206 ? 4.502 -6.318 -4.399 1.00 89.00 206 HIS A CA 1
ATOM 1676 C C . HIS A 1 206 ? 4.127 -6.059 -5.863 1.00 89.00 206 HIS A C 1
ATOM 1678 O O . HIS A 1 206 ? 4.256 -6.948 -6.699 1.00 89.00 206 HIS A O 1
ATOM 1684 N N . HIS A 1 207 ? 3.790 -4.818 -6.225 1.00 88.56 207 HIS A N 1
ATOM 1685 C CA . HIS A 1 207 ? 3.480 -4.476 -7.617 1.00 88.56 207 HIS A CA 1
ATOM 1686 C C . HIS A 1 207 ? 4.696 -4.486 -8.542 1.00 88.56 207 HIS A C 1
ATOM 1688 O O . HIS A 1 207 ? 4.533 -4.527 -9.755 1.00 88.56 207 HIS A O 1
ATOM 1694 N N . ALA A 1 208 ? 5.925 -4.439 -8.027 1.00 90.19 208 ALA A N 1
ATOM 1695 C CA . ALA A 1 208 ? 7.105 -4.583 -8.868 1.00 90.19 208 ALA A CA 1
ATOM 1696 C C . ALA A 1 208 ? 7.279 -6.029 -9.346 1.00 90.19 208 ALA A C 1
ATOM 1698 O O . ALA A 1 208 ? 7.580 -6.227 -10.518 1.00 90.19 208 ALA A O 1
ATOM 1699 N N . LYS A 1 209 ? 7.104 -7.028 -8.476 1.00 90.38 209 LYS A N 1
ATOM 1700 C CA . LYS A 1 209 ? 7.233 -8.454 -8.818 1.00 90.38 209 LYS A CA 1
ATOM 1701 C C . LYS A 1 209 ? 6.290 -9.286 -7.959 1.00 90.38 209 LYS A C 1
ATOM 1703 O O . LYS A 1 209 ? 6.709 -9.820 -6.938 1.00 90.38 209 LYS A O 1
ATOM 1708 N N . THR A 1 210 ? 5.035 -9.386 -8.376 1.00 88.31 210 THR A N 1
ATOM 1709 C CA . THR A 1 210 ? 3.995 -10.071 -7.606 1.00 88.31 210 THR A CA 1
ATOM 1710 C C . THR A 1 210 ? 4.153 -11.586 -7.640 1.00 88.31 210 THR A C 1
ATOM 1712 O O . THR A 1 210 ? 4.506 -12.141 -8.677 1.00 88.31 210 THR A O 1
ATOM 1715 N N . ASN A 1 211 ? 3.880 -12.257 -6.519 1.00 87.44 211 ASN A N 1
ATOM 1716 C CA . ASN A 1 211 ? 3.934 -13.711 -6.355 1.00 87.44 211 ASN A CA 1
ATOM 1717 C C . ASN A 1 211 ? 5.299 -14.353 -6.671 1.00 87.44 211 ASN A C 1
ATOM 1719 O O . ASN A 1 211 ? 5.402 -15.569 -6.862 1.00 87.44 211 ASN A O 1
ATOM 1723 N N . VAL A 1 212 ? 6.367 -13.547 -6.675 1.00 89.81 212 VAL A N 1
ATOM 1724 C CA . VAL A 1 212 ? 7.740 -14.019 -6.853 1.00 89.81 212 VAL A CA 1
ATOM 1725 C C . VAL A 1 212 ? 8.417 -14.158 -5.495 1.00 89.81 212 VAL A C 1
ATOM 1727 O O . VAL A 1 212 ? 8.608 -13.178 -4.769 1.00 89.81 212 VAL A O 1
ATOM 1730 N N . ILE A 1 213 ? 8.819 -15.388 -5.171 1.00 88.88 213 ILE A N 1
ATOM 1731 C CA . ILE A 1 213 ? 9.542 -15.736 -3.942 1.00 88.88 213 ILE A CA 1
ATOM 1732 C C . ILE A 1 213 ? 10.764 -14.811 -3.776 1.00 88.88 213 ILE A C 1
ATOM 1734 O O . ILE A 1 213 ? 11.461 -14.516 -4.744 1.00 88.88 213 ILE A O 1
ATOM 1738 N N . GLU A 1 214 ? 10.997 -14.325 -2.550 1.00 87.19 214 GLU A N 1
ATOM 1739 C CA . GLU A 1 214 ? 12.044 -13.351 -2.157 1.00 87.19 214 GLU A CA 1
ATOM 1740 C C . GLU A 1 214 ? 11.885 -11.908 -2.673 1.00 87.19 214 GLU A C 1
ATOM 1742 O O . GLU A 1 214 ? 12.553 -11.004 -2.152 1.00 87.19 214 GLU A O 1
ATOM 1747 N N . LYS A 1 215 ? 11.000 -11.653 -3.645 1.00 89.94 215 LYS A N 1
ATOM 1748 C CA . LYS A 1 215 ? 10.771 -10.308 -4.199 1.00 89.94 215 LYS A CA 1
ATOM 1749 C C . LYS A 1 215 ? 9.471 -9.679 -3.697 1.00 89.94 215 LYS A C 1
ATOM 1751 O O . LYS A 1 215 ? 9.484 -8.504 -3.320 1.00 89.94 215 LYS A O 1
ATOM 1756 N N . ASP A 1 216 ? 8.395 -10.458 -3.628 1.00 89.00 216 ASP A N 1
ATOM 1757 C CA . ASP A 1 216 ? 7.089 -10.004 -3.153 1.00 89.00 216 ASP A CA 1
ATOM 1758 C C . ASP A 1 216 ? 6.981 -10.105 -1.620 1.00 89.00 216 ASP A C 1
ATOM 1760 O O . ASP A 1 216 ? 7.017 -11.211 -1.079 1.00 89.00 216 ASP A O 1
ATOM 1764 N N . PRO A 1 217 ? 6.864 -8.988 -0.883 1.00 85.38 217 PRO A N 1
ATOM 1765 C CA . PRO A 1 217 ? 6.712 -9.026 0.564 1.00 85.38 217 PRO A CA 1
ATOM 1766 C C . PRO A 1 217 ? 5.364 -9.580 1.040 1.00 85.38 217 PRO A C 1
ATOM 1768 O O . PRO A 1 217 ? 5.305 -10.014 2.186 1.00 85.38 217 PRO A O 1
ATOM 1771 N N . ASP A 1 218 ? 4.326 -9.606 0.201 1.00 81.00 218 ASP A N 1
ATOM 1772 C CA . ASP A 1 218 ? 2.968 -9.980 0.621 1.00 81.00 218 ASP A CA 1
ATOM 1773 C C . ASP A 1 218 ? 2.780 -11.499 0.751 1.00 81.00 218 ASP A C 1
ATOM 1775 O O . ASP A 1 218 ? 1.861 -11.955 1.429 1.00 81.00 218 ASP A O 1
ATOM 1779 N N . ILE A 1 219 ? 3.691 -12.280 0.159 1.00 80.75 219 ILE A N 1
ATOM 1780 C CA . ILE A 1 219 ? 3.792 -13.741 0.321 1.00 80.75 219 ILE A CA 1
ATOM 1781 C C . ILE A 1 219 ? 4.908 -14.148 1.298 1.00 80.75 219 ILE A C 1
ATOM 1783 O O . ILE A 1 219 ? 5.071 -15.329 1.611 1.00 80.75 219 ILE A O 1
ATOM 1787 N N . LEU A 1 220 ? 5.720 -13.190 1.766 1.00 71.06 220 LEU A N 1
ATOM 1788 C CA . LEU A 1 220 ? 6.838 -13.432 2.681 1.00 71.06 220 LEU A CA 1
ATOM 1789 C C . LEU A 1 220 ? 6.357 -13.425 4.136 1.00 71.06 220 LEU A C 1
ATOM 1791 O O . LEU A 1 220 ? 6.783 -12.621 4.961 1.00 71.06 220 LEU A O 1
ATOM 1795 N N . GLU A 1 221 ? 5.517 -14.405 4.448 1.00 65.00 221 GLU A N 1
ATOM 1796 C CA . GLU A 1 221 ? 5.032 -14.717 5.791 1.00 65.00 221 GLU A CA 1
ATOM 1797 C C . GLU A 1 221 ? 5.818 -15.799 6.596 1.00 65.00 221 GLU A C 1
ATOM 1799 O O . GLU A 1 221 ? 5.307 -16.259 7.628 1.00 65.00 221 GLU A O 1
ATOM 1804 N N . PRO A 1 222 ? 7.047 -16.256 6.234 1.00 59.16 222 PRO A N 1
ATOM 1805 C CA . PRO A 1 222 ? 7.779 -17.195 7.086 1.00 59.16 222 PRO A CA 1
ATOM 1806 C C . PRO A 1 222 ? 8.151 -16.602 8.461 1.00 59.16 222 PRO A C 1
ATOM 1808 O O . PRO A 1 222 ? 8.631 -15.469 8.538 1.00 59.16 222 PRO A O 1
ATOM 1811 N N . PRO A 1 223 ? 8.035 -17.367 9.564 1.00 68.19 223 PRO A N 1
ATOM 1812 C CA . PRO A 1 223 ? 7.731 -18.797 9.614 1.00 68.19 223 PRO A CA 1
ATOM 1813 C C . PRO A 1 223 ? 6.240 -19.121 9.795 1.00 68.19 223 PRO A C 1
ATOM 1815 O O . PRO A 1 223 ? 5.928 -20.282 10.005 1.00 68.19 223 PRO A O 1
ATOM 1818 N N . LEU A 1 224 ? 5.326 -18.143 9.807 1.00 76.19 224 LEU A N 1
ATOM 1819 C CA . LEU A 1 224 ? 3.922 -18.375 10.180 1.00 76.19 224 LEU A CA 1
ATOM 1820 C C . LEU A 1 224 ? 3.156 -19.155 9.107 1.00 76.19 224 LEU A C 1
ATOM 1822 O O . LEU A 1 224 ? 2.406 -20.081 9.435 1.00 76.19 224 LEU A O 1
ATOM 1826 N N . PHE A 1 225 ? 3.390 -18.816 7.840 1.00 81.19 225 PHE A N 1
ATOM 1827 C CA . PHE A 1 225 ? 2.728 -19.431 6.694 1.00 81.19 225 PHE A CA 1
ATOM 1828 C C . PHE A 1 225 ? 3.726 -19.819 5.608 1.00 81.19 225 PHE A C 1
ATOM 1830 O O . PHE A 1 225 ? 4.788 -19.211 5.462 1.00 81.19 225 PHE A O 1
ATOM 1837 N N . VAL A 1 226 ? 3.354 -20.840 4.839 1.00 84.69 226 VAL A N 1
ATOM 1838 C CA . VAL A 1 226 ? 4.046 -21.256 3.617 1.00 84.69 226 VAL A CA 1
ATOM 1839 C C . VAL A 1 226 ? 3.012 -21.334 2.500 1.00 84.69 226 VAL A C 1
ATOM 1841 O O . VAL A 1 226 ? 2.010 -22.040 2.630 1.00 84.69 226 VAL A O 1
ATOM 1844 N N . ILE A 1 227 ? 3.238 -20.574 1.429 1.00 83.12 227 ILE A N 1
ATOM 1845 C CA . ILE A 1 227 ? 2.259 -20.339 0.359 1.00 83.12 227 ILE A CA 1
ATOM 1846 C C . ILE A 1 227 ? 2.749 -20.987 -0.942 1.00 83.12 227 ILE A C 1
ATOM 1848 O O . ILE A 1 227 ? 3.950 -21.014 -1.227 1.00 83.12 227 ILE A O 1
ATOM 1852 N N . GLY A 1 228 ? 1.808 -21.508 -1.732 1.00 83.25 228 GLY A N 1
ATOM 1853 C CA . GLY A 1 228 ? 2.084 -22.202 -2.989 1.00 83.25 228 GLY A CA 1
ATOM 1854 C C . GLY A 1 228 ? 2.783 -23.548 -2.795 1.00 83.25 228 GLY A C 1
ATOM 1855 O O . GLY A 1 228 ? 2.888 -24.066 -1.684 1.00 83.25 228 GLY A O 1
ATOM 1856 N N . ASP A 1 229 ? 3.285 -24.111 -3.891 1.00 85.69 229 ASP A N 1
ATOM 1857 C CA . ASP A 1 229 ? 3.852 -25.466 -3.891 1.00 85.69 229 ASP A CA 1
ATOM 1858 C C . ASP A 1 229 ? 5.343 -25.497 -3.520 1.00 85.69 229 ASP A C 1
ATOM 1860 O O . ASP A 1 229 ? 5.859 -26.503 -3.031 1.00 85.69 229 ASP A O 1
ATOM 1864 N N . ILE A 1 230 ? 6.058 -24.385 -3.727 1.00 88.00 230 ILE A N 1
ATOM 1865 C CA . ILE A 1 230 ? 7.516 -24.326 -3.558 1.00 88.00 230 ILE A CA 1
ATOM 1866 C C . ILE A 1 230 ? 7.906 -24.071 -2.096 1.00 88.00 230 ILE A C 1
ATOM 1868 O O . ILE A 1 230 ? 8.732 -24.805 -1.543 1.00 88.00 230 ILE A O 1
ATOM 1872 N N . MET A 1 231 ? 7.316 -23.058 -1.448 1.00 86.88 231 MET A N 1
ATOM 1873 C CA . MET A 1 231 ? 7.712 -22.650 -0.091 1.00 86.88 231 MET A CA 1
ATOM 1874 C C . MET A 1 231 ? 7.575 -23.768 0.959 1.00 86.88 231 MET A C 1
ATOM 1876 O O . MET A 1 231 ? 8.508 -23.929 1.750 1.00 86.88 231 MET A O 1
ATOM 1880 N N . PRO A 1 232 ? 6.491 -24.577 0.990 1.00 86.62 232 PRO A N 1
ATOM 1881 C CA . PRO A 1 232 ? 6.363 -25.655 1.972 1.00 86.62 232 PRO A CA 1
ATOM 1882 C C . PRO A 1 232 ? 7.478 -26.699 1.844 1.00 86.62 232 PRO A C 1
ATOM 1884 O O . PRO A 1 232 ? 8.003 -27.179 2.850 1.00 86.62 232 PRO A O 1
ATOM 1887 N N . VAL A 1 233 ? 7.876 -27.025 0.609 1.00 87.06 233 VAL A N 1
ATOM 1888 C CA . VAL A 1 233 ? 8.947 -27.990 0.323 1.00 87.06 233 VAL A CA 1
ATOM 1889 C C . VAL A 1 233 ? 10.308 -27.437 0.742 1.00 87.06 233 VAL A C 1
ATOM 1891 O O . VAL A 1 233 ? 11.116 -28.157 1.330 1.00 87.06 233 VAL A O 1
ATOM 1894 N N . GLU A 1 234 ? 10.584 -26.165 0.451 1.00 86.56 234 GLU A N 1
ATOM 1895 C CA . GLU A 1 234 ? 11.829 -25.511 0.865 1.00 86.56 234 GLU A CA 1
ATOM 1896 C C . GLU A 1 234 ? 11.939 -25.399 2.385 1.00 86.56 234 GLU A C 1
ATOM 1898 O O . GLU A 1 234 ? 13.004 -25.654 2.946 1.00 86.56 234 GLU A O 1
ATOM 1903 N N . GLU A 1 235 ? 10.841 -25.073 3.062 1.00 85.25 235 GLU A N 1
ATOM 1904 C CA . GLU A 1 235 ? 10.812 -24.978 4.516 1.00 85.25 235 GLU A CA 1
ATOM 1905 C C . GLU A 1 235 ? 10.981 -26.355 5.179 1.00 85.25 235 GLU A C 1
ATOM 1907 O O . GLU A 1 235 ? 11.768 -26.489 6.118 1.00 85.25 235 GLU A O 1
ATOM 1912 N N . ALA A 1 236 ? 10.355 -27.407 4.636 1.00 84.38 236 ALA A N 1
ATOM 1913 C CA . ALA A 1 236 ? 10.533 -28.783 5.110 1.00 84.38 236 ALA A CA 1
ATOM 1914 C C . ALA A 1 236 ? 11.997 -29.262 5.028 1.00 84.38 236 ALA A C 1
ATOM 1916 O O . ALA A 1 236 ? 12.463 -29.998 5.900 1.00 84.38 236 ALA A O 1
ATOM 1917 N N . LYS A 1 237 ? 12.759 -28.807 4.023 1.00 86.88 237 LYS A N 1
ATOM 1918 C CA . LYS A 1 237 ? 14.187 -29.142 3.864 1.00 86.88 237 LYS A CA 1
ATOM 1919 C C . LYS A 1 237 ? 15.091 -28.504 4.924 1.00 86.88 237 LYS A C 1
ATOM 1921 O O . LYS A 1 237 ? 16.190 -29.005 5.149 1.00 86.88 237 LYS A O 1
ATOM 1926 N N . LYS A 1 238 ? 14.666 -27.427 5.599 1.00 84.44 238 LYS A N 1
ATOM 1927 C CA . LYS A 1 238 ? 15.509 -26.686 6.562 1.00 84.44 238 LYS A CA 1
ATOM 1928 C C . LYS A 1 238 ? 15.710 -27.403 7.908 1.00 84.44 238 LYS A C 1
ATOM 1930 O O . LYS A 1 238 ? 16.436 -26.883 8.753 1.00 84.44 238 LYS A O 1
ATOM 1935 N N . SER A 1 239 ? 15.116 -28.586 8.120 1.00 63.09 239 SER A N 1
ATOM 1936 C CA . SER A 1 239 ? 15.343 -29.498 9.265 1.00 63.09 239 SER A CA 1
ATOM 1937 C C . SER A 1 239 ? 15.138 -28.903 10.675 1.00 63.09 239 SER A C 1
ATOM 1939 O O . SER A 1 239 ? 15.486 -29.535 11.677 1.00 63.09 239 SER A O 1
ATOM 1941 N N . LYS A 1 240 ? 14.572 -27.699 10.798 1.00 69.56 240 LYS A N 1
ATOM 1942 C CA . LYS A 1 240 ? 14.191 -27.105 12.087 1.00 69.56 240 LYS A CA 1
ATOM 1943 C C . LYS A 1 240 ? 12.784 -27.571 12.452 1.00 69.56 240 LYS A C 1
ATOM 1945 O O . LYS A 1 240 ? 12.015 -27.929 11.570 1.00 69.56 240 LYS A O 1
ATOM 1950 N N . LYS A 1 241 ? 12.441 -27.575 13.746 1.00 62.84 241 LYS A N 1
ATOM 1951 C CA . LYS A 1 241 ? 11.051 -27.765 14.194 1.00 62.84 241 LYS A CA 1
ATOM 1952 C C . LYS A 1 241 ? 10.198 -26.664 13.557 1.00 62.84 241 LYS A C 1
ATOM 1954 O O . LYS A 1 241 ? 10.223 -25.529 14.026 1.00 62.84 241 LYS A O 1
ATOM 1959 N N . THR A 1 242 ? 9.540 -26.985 12.454 1.00 70.06 242 THR A N 1
ATOM 1960 C CA . THR A 1 242 ? 8.653 -26.086 11.727 1.00 70.06 242 THR A CA 1
ATOM 1961 C C . THR A 1 242 ? 7.281 -26.056 12.396 1.00 70.06 242 THR A C 1
ATOM 1963 O O . THR A 1 242 ? 6.945 -26.929 13.203 1.00 70.06 242 THR A O 1
ATOM 1966 N N . LEU A 1 243 ? 6.484 -25.031 12.091 1.00 80.25 243 LEU A N 1
ATOM 1967 C CA . LEU A 1 243 ? 5.072 -25.021 12.463 1.00 80.25 243 LEU A CA 1
ATOM 1968 C C . LEU A 1 243 ? 4.325 -26.174 11.768 1.00 80.25 243 LEU A C 1
ATOM 1970 O O . LEU A 1 243 ? 4.784 -26.669 10.733 1.00 80.25 243 LEU A O 1
ATOM 1974 N N . PRO A 1 244 ? 3.182 -26.627 12.315 1.00 86.50 244 PRO A N 1
ATOM 1975 C CA . PRO A 1 244 ? 2.397 -27.694 11.710 1.00 86.50 244 PRO A CA 1
ATOM 1976 C C . PRO A 1 244 ? 1.640 -27.173 10.477 1.00 86.50 244 PRO A C 1
ATOM 1978 O O . PRO A 1 244 ? 0.424 -26.989 10.507 1.00 86.50 244 PRO A O 1
ATOM 1981 N N . TYR A 1 245 ? 2.365 -26.913 9.384 1.00 85.81 245 TYR A N 1
ATOM 1982 C CA . TYR A 1 245 ? 1.838 -26.269 8.176 1.00 85.81 245 TYR A CA 1
ATOM 1983 C C . TYR A 1 245 ? 0.697 -27.047 7.511 1.00 85.81 245 TYR A C 1
ATOM 1985 O O . TYR A 1 245 ? -0.141 -26.459 6.837 1.00 85.81 245 TYR A O 1
ATOM 1993 N N . ASN A 1 246 ? 0.591 -28.356 7.748 1.00 85.56 246 ASN A N 1
ATOM 1994 C CA . ASN A 1 246 ? -0.556 -29.158 7.319 1.00 85.56 246 ASN A CA 1
ATOM 1995 C C . ASN A 1 246 ? -1.883 -28.691 7.959 1.00 85.56 246 ASN A C 1
ATOM 1997 O O . ASN A 1 246 ? -2.948 -28.902 7.387 1.00 85.56 246 ASN A O 1
ATOM 2001 N N . PHE A 1 247 ? -1.824 -28.015 9.110 1.00 88.12 247 PHE A N 1
ATOM 2002 C CA . PHE A 1 247 ? -2.961 -27.390 9.787 1.00 88.12 247 PHE A CA 1
ATOM 2003 C C . PHE A 1 247 ? -3.012 -25.867 9.599 1.00 88.12 247 PHE A C 1
ATOM 2005 O O . PHE A 1 247 ? -3.801 -25.207 10.277 1.00 88.12 247 PHE A O 1
ATOM 2012 N N . GLN A 1 248 ? -2.218 -25.288 8.686 1.00 86.38 248 GLN A N 1
ATOM 2013 C CA . GLN A 1 248 ? -2.166 -23.830 8.523 1.00 86.38 248 GLN A CA 1
ATOM 2014 C C . GLN A 1 248 ? -3.515 -23.208 8.202 1.00 86.38 248 GLN A C 1
ATOM 2016 O O . GLN A 1 248 ? -3.829 -22.161 8.743 1.00 86.38 248 GLN A O 1
ATOM 2021 N N . HIS A 1 249 ? -4.373 -23.901 7.454 1.00 82.44 249 HIS A N 1
ATOM 2022 C CA . HIS A 1 249 ? -5.743 -23.468 7.183 1.00 82.44 249 HIS A CA 1
ATOM 2023 C C . HIS A 1 249 ? -6.594 -23.251 8.454 1.00 82.44 249 HIS A C 1
ATOM 2025 O O . HIS A 1 249 ? -7.494 -22.417 8.440 1.00 82.44 249 HIS A O 1
ATOM 2031 N N . LEU A 1 250 ? -6.305 -23.951 9.561 1.00 84.06 250 LEU A N 1
ATOM 2032 C CA . LEU A 1 250 ? -7.036 -23.809 10.828 1.00 84.06 250 LEU A CA 1
ATOM 2033 C C . LEU A 1 250 ? -6.572 -22.592 11.625 1.00 84.06 250 LEU A C 1
ATOM 2035 O O . LEU A 1 250 ? -7.389 -21.856 12.178 1.00 84.06 250 LEU A O 1
ATOM 2039 N N . TYR A 1 251 ? -5.258 -22.380 11.703 1.00 84.06 251 TYR A N 1
ATOM 2040 C CA . TYR A 1 251 ? -4.702 -21.274 12.476 1.00 84.06 251 TYR A CA 1
ATOM 2041 C C . TYR A 1 251 ? -4.524 -19.997 11.652 1.00 84.06 251 TYR A C 1
ATOM 2043 O O . TYR A 1 251 ? -4.311 -18.946 12.242 1.00 84.06 251 TYR A O 1
ATOM 2051 N N . TYR A 1 252 ? -4.650 -20.052 10.324 1.00 79.31 252 TYR A N 1
ATOM 2052 C CA . TYR A 1 252 ? -4.563 -18.893 9.437 1.00 79.31 252 TYR A CA 1
ATOM 2053 C C . TYR A 1 252 ? -5.561 -17.818 9.856 1.00 79.31 252 TYR A C 1
ATOM 2055 O O . TYR A 1 252 ? -5.162 -16.716 10.221 1.00 79.31 252 TYR A O 1
ATOM 2063 N N . ILE A 1 253 ? -6.844 -18.175 9.938 1.00 75.19 253 ILE A N 1
ATOM 2064 C CA . ILE A 1 253 ? -7.902 -17.243 10.344 1.00 75.19 253 ILE A CA 1
ATOM 2065 C C . ILE A 1 253 ? -7.602 -16.670 11.732 1.00 75.19 253 ILE A C 1
ATOM 2067 O O . ILE A 1 253 ? -7.680 -15.461 11.925 1.00 75.19 253 ILE A O 1
ATOM 2071 N N . VAL A 1 254 ? -7.197 -17.517 12.683 1.00 77.44 254 VAL A N 1
ATOM 2072 C CA . VAL A 1 254 ? -6.933 -17.104 14.068 1.00 77.44 254 VAL A CA 1
ATOM 2073 C C . VAL A 1 254 ? -5.738 -16.163 14.169 1.00 77.44 254 VAL A C 1
ATOM 2075 O O . VAL A 1 254 ? -5.825 -15.147 14.846 1.00 77.44 254 VAL A O 1
ATOM 2078 N N . ILE A 1 255 ? -4.634 -16.457 13.488 1.00 75.56 255 ILE A N 1
ATOM 2079 C CA . ILE A 1 255 ? -3.457 -15.589 13.484 1.00 75.56 255 ILE A CA 1
ATOM 2080 C C . ILE A 1 255 ? -3.821 -14.246 12.852 1.00 75.56 255 ILE A C 1
ATOM 2082 O O . ILE A 1 255 ? -3.545 -13.219 13.463 1.00 75.56 255 ILE A O 1
ATOM 2086 N N . TRP A 1 256 ? -4.522 -14.236 11.714 1.00 70.38 256 TRP A N 1
ATOM 2087 C CA . TRP A 1 256 ? -4.957 -13.005 11.043 1.00 70.38 256 TRP A CA 1
ATOM 2088 C C . TRP A 1 256 ? -6.017 -12.204 11.812 1.00 70.38 256 TRP A C 1
ATOM 2090 O O . TRP A 1 256 ? -6.122 -11.001 11.596 1.00 70.38 256 TRP A O 1
ATOM 2100 N N . LEU A 1 257 ? -6.754 -12.798 12.763 1.00 68.00 257 LEU A N 1
ATOM 2101 C CA . LEU A 1 257 ? -7.589 -12.035 13.712 1.00 68.00 257 LEU A CA 1
ATOM 2102 C C . LEU A 1 257 ? -6.750 -11.141 14.638 1.00 68.00 257 LEU A C 1
ATOM 2104 O O . LEU A 1 257 ? -7.248 -10.126 15.123 1.00 68.00 257 LEU A O 1
ATOM 2108 N N . PHE A 1 258 ? -5.496 -11.518 14.889 1.00 60.53 258 PHE A N 1
ATOM 2109 C CA . PHE A 1 258 ? -4.602 -10.861 15.842 1.00 60.53 258 PHE A CA 1
ATOM 2110 C C . PHE A 1 258 ? -3.285 -10.398 15.206 1.00 60.53 258 PHE A C 1
ATOM 2112 O O . PHE A 1 258 ? -2.342 -10.091 15.943 1.00 60.53 258 PHE A O 1
ATOM 2119 N N . VAL A 1 259 ? -3.184 -10.379 13.866 1.00 58.38 259 VAL A N 1
ATOM 2120 C CA . VAL A 1 259 ? -1.893 -10.205 13.187 1.00 58.38 259 VAL A CA 1
ATOM 2121 C C . VAL A 1 259 ? -1.211 -8.909 13.640 1.00 58.38 259 VAL A C 1
ATOM 2123 O O . VAL A 1 259 ? -1.861 -7.866 13.762 1.00 58.38 259 VAL A O 1
ATOM 2126 N N . PRO A 1 260 ? 0.119 -8.931 13.863 1.00 52.59 260 PRO A N 1
ATOM 2127 C CA . PRO A 1 260 ? 0.878 -7.852 14.484 1.00 52.59 260 PRO A CA 1
ATOM 2128 C C . PRO A 1 260 ? 1.202 -6.727 13.488 1.00 52.59 260 PRO A C 1
ATOM 2130 O O . PRO A 1 260 ? 2.291 -6.152 13.534 1.00 52.59 260 PRO A O 1
ATOM 2133 N N . TYR A 1 261 ? 0.286 -6.397 12.571 1.00 53.72 261 TYR A N 1
ATOM 2134 C CA . TYR A 1 261 ? 0.524 -5.350 11.575 1.00 53.72 261 TYR A CA 1
ATOM 2135 C C . TYR A 1 261 ? 0.862 -4.014 12.260 1.00 53.72 261 TYR A C 1
ATOM 2137 O O . TYR A 1 261 ? 1.695 -3.249 11.788 1.00 53.72 261 TYR A O 1
ATOM 2145 N N . HIS A 1 262 ? 0.315 -3.757 13.451 1.00 55.66 262 HIS A N 1
ATOM 2146 C CA . HIS A 1 262 ? 0.549 -2.506 14.177 1.00 55.66 262 HIS A CA 1
ATOM 2147 C C . HIS A 1 262 ? 1.850 -2.480 14.987 1.00 55.66 262 HIS A C 1
ATOM 2149 O O . HIS A 1 262 ? 2.460 -1.419 15.109 1.00 55.66 262 HIS A O 1
ATOM 2155 N N . SER A 1 263 ? 2.331 -3.610 15.520 1.00 55.03 263 SER A N 1
ATOM 2156 C CA . SER A 1 263 ? 3.603 -3.613 16.266 1.00 55.03 263 SER A CA 1
ATOM 2157 C C . SER A 1 263 ? 4.807 -3.485 15.327 1.00 55.03 263 SER A C 1
ATOM 2159 O O . SER A 1 263 ? 5.793 -2.820 15.666 1.00 55.03 263 SER A O 1
ATOM 2161 N N . SER A 1 264 ? 4.705 -4.033 14.113 1.00 70.06 264 SER A N 1
ATOM 2162 C CA . SER A 1 264 ? 5.710 -3.85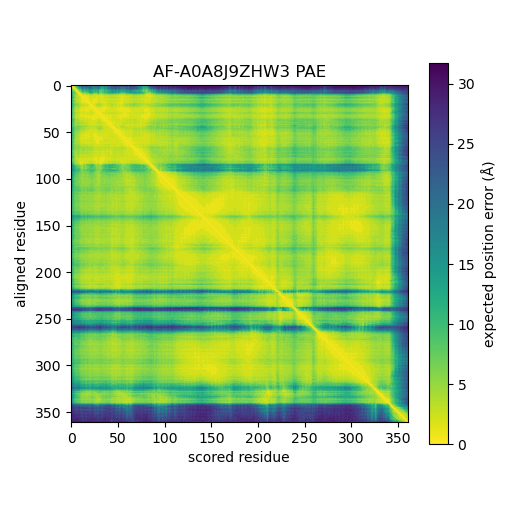9 13.063 1.00 70.06 264 SER A CA 1
ATOM 2163 C C . SER A 1 264 ? 5.729 -2.426 12.516 1.00 70.06 264 SER A C 1
ATOM 2165 O O . SER A 1 264 ? 6.818 -1.901 12.283 1.00 70.06 264 SER A O 1
ATOM 2167 N N . VAL A 1 265 ? 4.575 -1.747 12.418 1.00 75.44 265 VAL A N 1
ATOM 2168 C CA . VAL A 1 265 ? 4.458 -0.335 11.991 1.00 75.44 265 VAL A CA 1
ATOM 2169 C C . VAL A 1 265 ? 5.321 0.602 12.834 1.00 75.44 265 VAL A C 1
ATOM 2171 O O . VAL A 1 265 ? 6.107 1.378 12.277 1.00 75.44 265 VAL A O 1
ATOM 2174 N N . PHE A 1 266 ? 5.211 0.545 14.164 1.00 80.00 266 PHE A N 1
ATOM 2175 C CA . PHE A 1 266 ? 5.955 1.455 15.041 1.00 80.00 266 PHE A CA 1
ATOM 2176 C C . PHE A 1 266 ? 7.451 1.162 15.020 1.00 80.00 266 PHE A C 1
ATOM 2178 O O . PHE A 1 266 ? 8.262 2.075 14.860 1.00 80.00 266 PHE A O 1
ATOM 2185 N N . LEU A 1 267 ? 7.823 -0.117 15.117 1.00 83.56 267 LEU A N 1
ATOM 2186 C CA . LEU A 1 267 ? 9.223 -0.530 15.076 1.00 83.56 267 LEU A CA 1
ATOM 2187 C C . LEU A 1 267 ? 9.882 -0.175 13.740 1.00 83.56 267 LEU A C 1
ATOM 2189 O O . LEU A 1 267 ? 11.009 0.318 13.731 1.00 83.56 267 LEU A O 1
ATOM 2193 N N . PHE A 1 268 ? 9.190 -0.393 12.620 1.00 86.19 268 PHE A N 1
ATOM 2194 C CA . PHE A 1 268 ? 9.652 0.013 11.297 1.00 86.19 268 PHE A CA 1
ATOM 2195 C C . PHE A 1 268 ? 9.852 1.527 11.228 1.00 86.19 268 PHE A C 1
ATOM 2197 O O . PHE A 1 268 ? 10.936 1.989 10.866 1.00 86.19 268 PHE A O 1
ATOM 2204 N N . SER A 1 269 ? 8.834 2.296 11.620 1.00 89.62 269 SER A N 1
ATOM 2205 C CA . SER A 1 269 ? 8.847 3.756 11.500 1.00 89.62 269 SER A CA 1
ATOM 2206 C C . SER A 1 269 ? 9.950 4.381 12.354 1.00 89.62 269 SER A C 1
ATOM 2208 O O . SER A 1 269 ? 10.684 5.236 11.863 1.00 89.62 269 SER A O 1
ATOM 2210 N N . ILE A 1 270 ? 10.146 3.901 13.586 1.00 90.00 270 ILE A N 1
ATOM 2211 C CA . ILE A 1 270 ? 11.218 4.366 14.480 1.00 90.00 270 ILE A CA 1
ATOM 2212 C C . ILE A 1 270 ? 12.596 3.989 13.923 1.00 90.00 270 ILE A C 1
ATOM 2214 O O . ILE A 1 270 ? 13.464 4.852 13.797 1.00 90.00 270 ILE A O 1
ATOM 2218 N N . ARG A 1 271 ? 12.809 2.724 13.525 1.00 90.31 271 ARG A N 1
ATOM 2219 C CA . ARG A 1 271 ? 14.107 2.267 12.982 1.00 90.31 271 ARG A CA 1
ATOM 2220 C C . ARG A 1 271 ? 14.506 2.999 11.705 1.00 90.31 271 ARG A C 1
ATOM 2222 O O . ARG A 1 271 ? 15.692 3.172 11.441 1.00 90.31 271 ARG A O 1
ATOM 2229 N N . ARG A 1 272 ? 13.523 3.417 10.910 1.00 89.19 272 ARG A N 1
ATOM 2230 C CA . ARG A 1 272 ? 13.714 4.151 9.652 1.00 89.19 272 ARG A CA 1
ATOM 2231 C C . ARG A 1 272 ? 13.629 5.670 9.836 1.00 89.19 272 ARG A C 1
ATOM 2233 O O . ARG A 1 272 ? 13.650 6.382 8.839 1.00 89.19 272 ARG A O 1
ATOM 2240 N N . GLN A 1 273 ? 13.538 6.155 11.080 1.00 93.00 273 GLN A N 1
ATOM 2241 C CA . GLN A 1 273 ? 13.443 7.576 11.445 1.00 93.00 273 GLN A CA 1
ATOM 2242 C C . GLN A 1 273 ? 12.298 8.325 10.737 1.00 93.00 273 GLN A C 1
ATOM 2244 O O . GLN A 1 273 ? 12.391 9.513 10.430 1.00 93.00 273 GLN A O 1
ATOM 2249 N N . ARG A 1 274 ? 11.184 7.634 10.477 1.00 91.38 274 ARG A N 1
ATOM 2250 C CA . ARG A 1 274 ? 9.983 8.191 9.842 1.00 91.38 274 ARG A CA 1
ATOM 2251 C C . ARG A 1 274 ? 9.076 8.825 10.892 1.00 91.38 274 ARG A C 1
ATOM 2253 O O . ARG A 1 274 ? 8.006 8.314 11.210 1.00 91.38 274 ARG A O 1
ATOM 2260 N N . TRP A 1 275 ? 9.514 9.945 11.456 1.00 93.50 275 TRP A N 1
ATOM 2261 C CA . TRP A 1 275 ? 8.817 10.592 12.574 1.00 93.50 275 TRP A CA 1
ATOM 2262 C C . TRP A 1 275 ? 7.416 11.102 12.223 1.00 93.50 275 TRP A C 1
ATOM 2264 O O . TRP A 1 275 ? 6.547 11.117 13.087 1.00 93.50 275 TRP A O 1
ATOM 2274 N N . GLN A 1 276 ? 7.171 11.458 10.958 1.00 93.88 276 GLN A N 1
ATOM 2275 C CA . GLN A 1 276 ? 5.832 11.814 10.478 1.00 93.88 276 GLN A CA 1
ATOM 2276 C C . GLN A 1 276 ? 4.872 10.621 10.561 1.00 93.88 276 GLN A C 1
ATOM 2278 O O . GLN A 1 276 ? 3.783 10.756 11.111 1.00 93.88 276 GLN A O 1
ATOM 2283 N N . ASP A 1 277 ? 5.296 9.445 10.089 1.00 93.31 277 ASP A N 1
ATOM 2284 C CA . ASP A 1 277 ? 4.521 8.208 10.205 1.00 93.31 277 ASP A CA 1
ATOM 2285 C C . ASP A 1 277 ? 4.238 7.858 11.673 1.00 93.31 277 ASP A C 1
ATOM 2287 O O . ASP A 1 277 ? 3.110 7.495 11.999 1.00 93.31 277 ASP A O 1
ATOM 2291 N N . VAL A 1 278 ? 5.221 8.021 12.570 1.00 93.06 278 VAL A N 1
ATOM 2292 C CA . VAL A 1 278 ? 5.020 7.817 14.016 1.00 93.06 278 VAL A CA 1
ATOM 2293 C C . VAL A 1 278 ? 3.986 8.801 14.564 1.00 93.06 278 VAL A C 1
ATOM 2295 O O . VAL A 1 278 ? 3.036 8.375 15.211 1.00 93.06 278 VAL A O 1
ATOM 2298 N N . ALA A 1 279 ? 4.134 10.099 14.292 1.00 94.62 279 ALA A N 1
ATOM 2299 C CA . ALA A 1 279 ? 3.240 11.131 14.811 1.00 94.62 279 ALA A CA 1
ATOM 2300 C C . ALA A 1 279 ? 1.786 10.925 14.356 1.00 94.62 279 ALA A C 1
ATOM 2302 O O . ALA A 1 279 ? 0.877 10.955 15.184 1.00 94.62 279 ALA A O 1
ATOM 2303 N N . PHE A 1 280 ? 1.567 10.656 13.066 1.00 94.88 280 PHE A N 1
ATOM 2304 C CA . PHE A 1 280 ? 0.230 10.389 12.532 1.00 94.88 280 PHE A CA 1
ATOM 2305 C C . PHE A 1 280 ? -0.326 9.036 12.992 1.00 94.88 280 PHE A C 1
ATOM 2307 O O . PHE A 1 280 ? -1.511 8.938 13.278 1.00 94.88 280 PHE A O 1
ATOM 2314 N N . SER A 1 281 ? 0.501 7.998 13.139 1.00 92.62 281 SER A N 1
ATOM 2315 C CA . SER A 1 281 ? 0.018 6.727 13.700 1.00 92.62 281 SER A CA 1
ATOM 2316 C C . SER A 1 281 ? -0.390 6.884 15.168 1.00 92.62 281 SER A C 1
ATOM 2318 O O . SER A 1 281 ? -1.386 6.312 15.599 1.00 92.62 281 SER A O 1
ATOM 2320 N N . MET A 1 282 ? 0.350 7.685 15.945 1.00 92.88 282 MET A N 1
ATOM 2321 C CA . MET A 1 282 ? 0.022 7.980 17.343 1.00 92.88 282 MET A CA 1
ATOM 2322 C C . MET A 1 282 ? -1.213 8.872 17.481 1.00 92.88 282 MET A C 1
ATOM 2324 O O . MET A 1 282 ? -1.940 8.740 18.466 1.00 92.88 282 MET A O 1
ATOM 2328 N N . SER A 1 283 ? -1.489 9.747 16.508 1.00 95.38 283 SER A N 1
ATOM 2329 C CA . SER A 1 283 ? -2.672 10.606 16.561 1.00 95.38 283 SER A CA 1
ATOM 2330 C C . SER A 1 283 ? -3.976 9.812 16.465 1.00 95.38 283 SER A C 1
ATOM 2332 O O . SER A 1 283 ? -4.941 10.198 17.120 1.00 95.38 283 SER A O 1
ATOM 2334 N N . PHE A 1 284 ? -3.989 8.653 15.789 1.00 95.00 284 PHE A N 1
ATOM 2335 C CA . PHE A 1 284 ? -5.114 7.712 15.864 1.00 95.00 284 PHE A CA 1
ATOM 2336 C C . PHE A 1 284 ? -5.458 7.374 17.320 1.00 95.00 284 PHE A C 1
ATOM 2338 O O . PHE A 1 284 ? -6.603 7.516 17.739 1.00 95.00 284 PHE A O 1
ATOM 2345 N N . TYR A 1 285 ? -4.465 6.977 18.121 1.00 94.56 285 TYR A N 1
ATOM 2346 C CA . TYR A 1 285 ? -4.673 6.618 19.527 1.00 94.56 285 TYR A CA 1
ATOM 2347 C C . TYR A 1 285 ? -5.017 7.837 20.388 1.00 94.56 285 TYR A C 1
ATOM 2349 O O . TYR A 1 285 ? -5.853 7.735 21.286 1.00 94.56 285 TYR A O 1
ATOM 2357 N N . ALA A 1 286 ? -4.419 8.993 20.086 1.00 96.38 286 ALA A N 1
ATOM 2358 C CA . ALA A 1 286 ? -4.715 1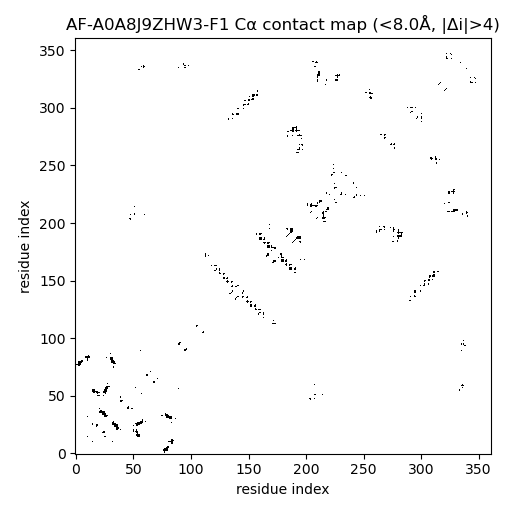0.255 20.758 1.00 96.38 286 ALA A CA 1
ATOM 2359 C C . ALA A 1 286 ? -6.143 10.761 20.495 1.00 96.38 286 ALA A C 1
ATOM 2361 O O . ALA A 1 286 ? -6.660 11.526 21.301 1.00 96.38 286 ALA A O 1
ATOM 2362 N N . VAL A 1 287 ? -6.787 10.333 19.406 1.00 96.69 287 VAL A N 1
ATOM 2363 C CA . VAL A 1 287 ? -8.203 10.610 19.118 1.00 96.69 287 VAL A CA 1
ATOM 2364 C C . VAL A 1 287 ? -9.099 9.491 19.652 1.00 96.69 287 VAL A C 1
ATOM 2366 O O . VAL A 1 287 ? -10.086 9.758 20.331 1.00 96.69 287 VAL A O 1
ATOM 2369 N N . PHE A 1 288 ? -8.743 8.231 19.402 1.00 97.38 288 PHE A N 1
ATOM 2370 C CA . PHE A 1 288 ? -9.538 7.066 19.786 1.00 97.38 288 PHE A CA 1
ATOM 2371 C C . PHE A 1 288 ? -9.732 6.968 21.305 1.00 97.38 288 PHE A C 1
ATOM 2373 O O . PHE A 1 288 ? -10.853 6.785 21.776 1.00 97.38 288 PHE A O 1
ATOM 2380 N N . LEU A 1 289 ? -8.663 7.113 22.095 1.00 97.50 289 LEU A N 1
ATOM 2381 C CA . LEU A 1 289 ? -8.755 6.930 23.545 1.00 97.50 289 LEU A CA 1
ATOM 2382 C C . LEU A 1 289 ? -9.661 7.981 24.209 1.00 97.50 289 LEU A C 1
ATOM 2384 O O . LEU A 1 289 ? -10.574 7.568 24.923 1.00 97.50 289 LEU A O 1
ATOM 2388 N N . PRO A 1 290 ? -9.515 9.300 23.966 1.00 97.88 290 PRO A N 1
ATOM 2389 C CA . PRO A 1 290 ? -10.421 10.288 24.557 1.00 97.88 290 PRO A CA 1
ATOM 2390 C C . PRO A 1 290 ? -11.879 10.161 24.107 1.00 97.88 290 PRO A C 1
ATOM 2392 O O . PRO A 1 290 ? -12.770 10.547 24.859 1.00 97.88 290 PRO A O 1
ATOM 2395 N N . L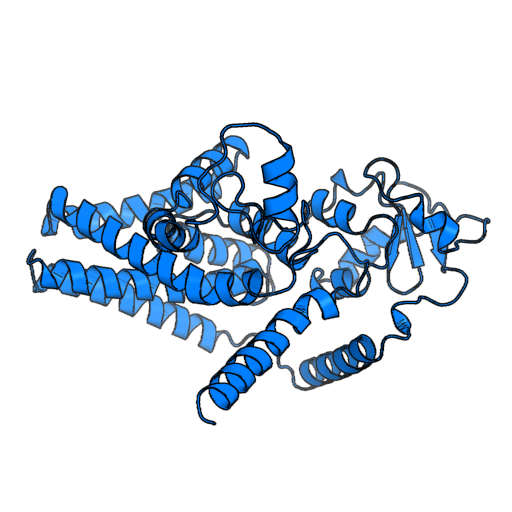EU A 1 291 ? -12.135 9.628 22.907 1.00 97.44 291 LEU A N 1
ATOM 2396 C CA . LEU A 1 291 ? -13.496 9.463 22.393 1.00 97.44 291 LEU A CA 1
ATOM 2397 C C . LEU A 1 291 ? -14.249 8.273 22.983 1.00 97.44 291 LEU A C 1
ATOM 2399 O O . LEU A 1 291 ? -15.470 8.327 23.015 1.00 97.44 291 LEU A O 1
ATOM 2403 N N . PHE A 1 292 ? -13.566 7.204 23.400 1.00 98.31 292 PHE A N 1
ATOM 2404 C CA . PHE A 1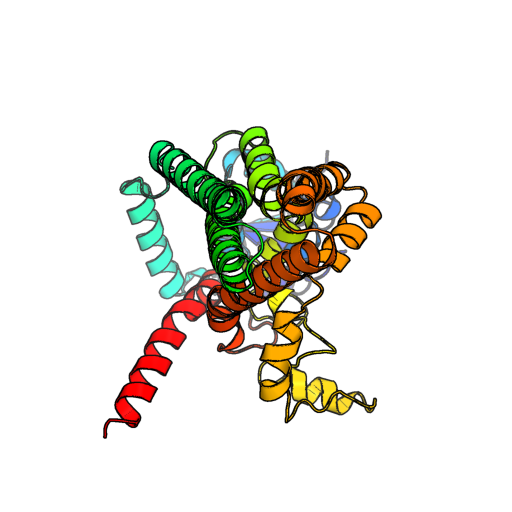 292 ? -14.241 5.973 23.833 1.00 98.31 292 PHE A CA 1
ATOM 2405 C C . PHE A 1 292 ? -13.972 5.605 25.295 1.00 98.31 292 PHE A C 1
ATOM 2407 O O . PHE A 1 292 ? -14.824 5.000 25.945 1.00 98.31 292 PHE A O 1
ATOM 2414 N N . LEU A 1 293 ? -12.806 5.966 25.844 1.00 98.12 293 LEU A N 1
ATOM 2415 C CA . LEU A 1 293 ? -12.434 5.620 27.218 1.00 98.12 293 LEU A CA 1
ATOM 2416 C C . LEU A 1 293 ? -13.386 6.207 28.277 1.00 98.12 293 LEU A C 1
ATOM 2418 O O . LEU A 1 293 ? -13.755 5.448 29.174 1.00 98.12 293 LEU A O 1
ATOM 2422 N N . PRO A 1 294 ? -13.829 7.480 28.201 1.00 97.81 294 PRO A N 1
ATOM 2423 C CA . PRO A 1 294 ? -14.761 8.028 29.190 1.00 97.81 294 PRO A CA 1
ATOM 2424 C C . PRO A 1 294 ? -16.140 7.352 29.200 1.00 97.81 294 PRO A C 1
ATOM 2426 O O . PRO A 1 294 ? -16.780 7.296 30.244 1.00 97.81 294 PRO A O 1
ATOM 2429 N N . GLN A 1 295 ? -16.601 6.854 28.052 1.00 97.06 295 GLN A N 1
ATOM 2430 C CA . GLN A 1 295 ? -17.944 6.294 27.874 1.00 97.06 295 GLN A CA 1
ATOM 2431 C C . GLN A 1 295 ? -17.985 4.797 28.189 1.00 97.06 295 GLN A C 1
ATOM 2433 O O . GLN A 1 295 ? -18.976 4.308 28.720 1.00 97.06 295 GLN A O 1
ATOM 2438 N N . LEU A 1 296 ? -16.920 4.064 27.852 1.00 97.81 296 LEU A N 1
ATOM 2439 C CA . LEU A 1 296 ? -16.878 2.602 27.942 1.00 97.81 296 LEU A CA 1
ATOM 2440 C C . LEU A 1 296 ? -16.035 2.085 29.116 1.00 97.81 296 LEU A C 1
ATOM 2442 O O . LEU A 1 296 ? -16.172 0.928 29.519 1.00 97.81 296 LEU A O 1
ATOM 2446 N N . GLY A 1 297 ? -15.139 2.909 29.663 1.00 97.88 297 GLY A N 1
ATOM 2447 C CA . GLY A 1 297 ? -14.101 2.452 30.580 1.00 97.88 297 GLY A CA 1
ATOM 2448 C C . GLY A 1 297 ? -13.031 1.595 29.887 1.00 97.88 297 GLY A C 1
ATOM 2449 O O . GLY A 1 297 ? -13.121 1.245 28.710 1.00 97.88 297 GLY A O 1
ATOM 2450 N N . LEU A 1 298 ? -11.971 1.250 30.624 1.00 97.50 298 LEU A N 1
ATOM 2451 C CA . LEU A 1 298 ? -10.771 0.628 30.049 1.00 97.50 298 LEU A CA 1
ATOM 2452 C C . LEU A 1 298 ? -11.045 -0.720 29.364 1.00 97.50 298 LEU A C 1
ATOM 2454 O O . LEU A 1 298 ? -10.608 -0.940 28.236 1.00 97.50 298 LEU A O 1
ATOM 2458 N N . SER A 1 299 ? -11.769 -1.619 30.032 1.00 97.00 299 SER A N 1
ATOM 2459 C CA . SER A 1 299 ? -11.989 -2.987 29.548 1.00 97.00 299 SER A CA 1
ATOM 2460 C C . SER A 1 299 ? -12.764 -3.017 28.230 1.00 97.00 299 SER A C 1
ATOM 2462 O O . SER A 1 299 ? -12.360 -3.696 27.285 1.00 97.00 299 SER A O 1
ATOM 2464 N N . LYS A 1 300 ? -13.849 -2.245 28.134 1.00 97.94 300 LYS A N 1
ATOM 2465 C CA . LYS A 1 300 ? -14.698 -2.203 26.940 1.00 97.94 300 LYS A CA 1
ATOM 2466 C C . LYS A 1 300 ? -14.073 -1.388 25.809 1.00 97.94 300 LYS A C 1
ATOM 2468 O O . LYS A 1 300 ? -14.272 -1.753 24.657 1.00 97.94 300 LYS A O 1
ATOM 2473 N N . THR A 1 301 ? -13.258 -0.371 26.094 1.00 98.19 301 THR A N 1
ATOM 2474 C CA . THR A 1 301 ? -12.463 0.314 25.056 1.00 98.19 301 THR A CA 1
ATOM 2475 C C . THR A 1 301 ? -11.409 -0.606 24.443 1.00 98.19 301 THR A C 1
ATOM 2477 O O . THR A 1 301 ? -11.235 -0.612 23.225 1.00 98.19 301 THR A O 1
ATOM 2480 N N . ILE A 1 302 ? -10.742 -1.435 25.256 1.00 95.69 302 ILE A N 1
ATOM 2481 C CA . ILE A 1 302 ? -9.838 -2.477 24.745 1.00 95.69 302 ILE A CA 1
ATOM 2482 C C . ILE A 1 302 ? -10.621 -3.486 23.895 1.00 95.69 302 ILE A C 1
ATOM 2484 O O . ILE A 1 302 ? -10.187 -3.819 22.794 1.00 95.69 302 ILE A O 1
ATOM 2488 N N . MET A 1 303 ? -11.795 -3.928 24.360 1.00 95.69 303 MET A N 1
ATOM 2489 C CA . MET A 1 303 ? -12.665 -4.826 23.593 1.00 95.69 303 MET A CA 1
ATOM 2490 C C . MET A 1 303 ? -13.077 -4.213 22.248 1.00 95.69 303 MET A C 1
ATOM 2492 O O . MET A 1 303 ? -12.951 -4.878 21.224 1.00 95.69 303 MET A O 1
ATOM 2496 N N . LEU A 1 304 ? -13.507 -2.947 22.230 1.00 97.19 304 LEU A N 1
ATOM 2497 C CA . LEU A 1 304 ? -13.858 -2.216 21.011 1.00 97.19 304 LEU A CA 1
ATOM 2498 C C . LEU A 1 304 ? -12.689 -2.190 20.023 1.00 97.19 304 LEU A C 1
ATOM 2500 O O . LEU A 1 304 ? -12.870 -2.491 18.845 1.00 97.19 304 LEU A O 1
ATOM 2504 N N . TYR A 1 305 ? -11.487 -1.867 20.510 1.00 94.44 305 TYR A N 1
ATOM 2505 C CA . TYR A 1 305 ? -10.279 -1.849 19.690 1.00 94.44 305 TYR A CA 1
ATOM 2506 C C . TYR A 1 305 ? -9.978 -3.231 19.095 1.00 94.44 305 TYR A C 1
ATOM 2508 O O . TYR A 1 305 ? -9.726 -3.331 17.897 1.00 94.44 305 TYR A O 1
ATOM 2516 N N . ILE A 1 306 ? -10.045 -4.295 19.901 1.00 91.69 306 ILE A N 1
ATOM 2517 C CA . ILE A 1 306 ? -9.807 -5.671 19.440 1.00 91.69 306 ILE A CA 1
ATOM 2518 C C . ILE A 1 306 ? -10.839 -6.077 18.385 1.00 91.69 306 ILE A C 1
ATOM 2520 O O . ILE A 1 306 ? -10.455 -6.584 17.338 1.00 91.69 306 ILE A O 1
ATOM 2524 N N . VAL A 1 307 ? -12.129 -5.820 18.623 1.00 92.62 307 VAL A N 1
ATOM 2525 C CA . VAL A 1 307 ? -13.204 -6.143 17.669 1.00 92.62 307 VAL A CA 1
ATOM 2526 C C . VAL A 1 307 ? -12.995 -5.402 16.351 1.00 92.62 307 VAL A C 1
ATOM 2528 O O . VAL A 1 307 ? -13.017 -6.026 15.293 1.00 92.62 307 VAL A O 1
ATOM 2531 N N . MET A 1 308 ? -12.733 -4.094 16.409 1.00 93.44 308 MET A N 1
ATOM 2532 C CA . MET A 1 308 ? -12.439 -3.283 15.227 1.00 93.44 308 MET A CA 1
ATOM 2533 C C . MET A 1 308 ? -11.255 -3.861 14.438 1.00 93.44 308 MET A C 1
ATOM 2535 O O . MET A 1 308 ? -11.363 -4.036 13.228 1.00 93.44 308 MET A O 1
ATOM 2539 N N . ARG A 1 309 ? -10.139 -4.186 15.107 1.00 89.00 309 ARG A N 1
ATOM 2540 C CA . ARG A 1 309 ? -8.934 -4.723 14.449 1.00 89.00 309 ARG A CA 1
ATOM 2541 C C . ARG A 1 309 ? -9.130 -6.116 13.877 1.00 89.00 309 ARG A C 1
ATOM 2543 O O . ARG A 1 309 ? -8.667 -6.372 12.770 1.00 89.00 309 ARG A O 1
ATOM 2550 N N . ALA A 1 310 ? -9.824 -6.987 14.598 1.00 88.31 310 ALA A N 1
ATOM 2551 C CA . ALA A 1 310 ? -10.125 -8.331 14.135 1.00 88.31 310 ALA A CA 1
ATOM 2552 C C . ALA A 1 310 ? -10.971 -8.283 12.856 1.00 88.31 310 ALA A C 1
ATOM 2554 O O . ALA A 1 310 ? -10.615 -8.906 11.860 1.00 88.31 310 ALA A O 1
ATOM 2555 N N . LEU A 1 311 ? -12.047 -7.489 12.849 1.00 90.62 311 LEU A N 1
ATOM 2556 C CA . LEU A 1 311 ? -12.909 -7.333 11.676 1.00 90.62 311 LEU A CA 1
ATOM 2557 C C . LEU A 1 311 ? -12.172 -6.688 10.497 1.00 90.62 311 LEU A C 1
ATOM 2559 O O . LEU A 1 311 ? -12.292 -7.153 9.367 1.00 90.62 311 LEU A O 1
ATOM 2563 N N . GLU A 1 312 ? -11.389 -5.640 10.756 1.00 88.19 312 GLU A N 1
ATOM 2564 C CA . GLU A 1 312 ? -10.613 -4.948 9.727 1.00 88.19 312 GLU A CA 1
ATOM 2565 C C . GLU A 1 312 ? -9.562 -5.861 9.087 1.00 88.19 312 GLU A C 1
ATOM 2567 O O . GLU A 1 312 ? -9.466 -5.904 7.862 1.00 88.19 312 GLU A O 1
ATOM 2572 N N . SER A 1 313 ? -8.834 -6.635 9.893 1.00 83.69 313 SER A N 1
ATOM 2573 C CA . SER A 1 313 ? -7.796 -7.552 9.409 1.00 83.69 313 SER A CA 1
ATOM 2574 C C . SER A 1 313 ? -8.388 -8.696 8.588 1.00 83.69 313 SER A C 1
ATOM 2576 O O . SER A 1 313 ? -7.845 -9.046 7.541 1.00 83.69 313 SER A O 1
ATOM 2578 N N . GLN A 1 314 ? -9.533 -9.244 9.014 1.00 82.62 314 GLN A N 1
ATOM 2579 C CA . GLN A 1 314 ? -10.245 -10.254 8.230 1.00 82.62 314 GLN A CA 1
ATOM 2580 C C . GLN A 1 314 ? -10.730 -9.674 6.907 1.00 82.62 314 GLN A C 1
ATOM 2582 O O . GLN A 1 314 ? -10.453 -10.248 5.862 1.00 82.62 314 GLN A O 1
ATOM 2587 N N . TRP A 1 315 ? -11.381 -8.510 6.917 1.00 85.44 315 TRP A N 1
ATOM 2588 C CA . TRP A 1 315 ? -11.821 -7.881 5.674 1.00 85.44 315 TRP A CA 1
ATOM 2589 C C . TRP A 1 315 ? -10.638 -7.664 4.723 1.00 85.44 315 TRP A C 1
ATOM 2591 O O . TRP A 1 315 ? -10.708 -8.086 3.570 1.00 85.44 315 TRP A O 1
ATOM 2601 N N . TYR A 1 316 ? -9.535 -7.081 5.205 1.00 80.12 316 TYR A N 1
ATOM 2602 C CA . TYR A 1 316 ? -8.328 -6.887 4.400 1.00 8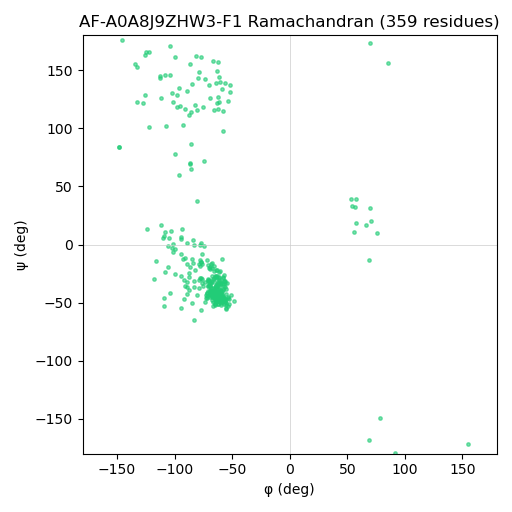0.12 316 TYR A CA 1
ATOM 2603 C C . TYR A 1 316 ? -7.859 -8.204 3.774 1.00 80.12 316 TYR A C 1
ATOM 2605 O O . TYR A 1 316 ? -7.755 -8.291 2.558 1.00 80.12 316 TYR A O 1
ATOM 2613 N N . CYS A 1 317 ? -7.678 -9.250 4.583 1.00 77.69 317 CYS A N 1
ATOM 2614 C CA . CYS A 1 317 ? -7.265 -10.569 4.113 1.00 77.69 317 CYS A CA 1
ATOM 2615 C C . CYS A 1 317 ? -8.188 -11.138 3.019 1.00 77.69 317 CYS A C 1
ATOM 2617 O O . CYS A 1 317 ? -7.722 -11.715 2.037 1.00 77.69 317 CYS A O 1
ATOM 2619 N N . TRP A 1 318 ? -9.501 -10.993 3.169 1.00 76.62 318 TRP A N 1
ATOM 2620 C CA . TRP A 1 318 ? -10.452 -11.524 2.194 1.00 76.62 318 TRP A CA 1
ATOM 2621 C C . TRP A 1 318 ? -10.444 -10.754 0.874 1.00 76.62 318 TRP A C 1
ATOM 2623 O O . TRP A 1 318 ? -10.683 -11.352 -0.170 1.00 76.62 318 TRP A O 1
ATOM 2633 N N . VAL A 1 319 ? -10.165 -9.449 0.900 1.00 76.12 319 VAL A N 1
ATOM 2634 C CA . VAL A 1 319 ? -10.173 -8.634 -0.321 1.00 76.12 319 VAL A CA 1
ATOM 2635 C C . VAL A 1 319 ? -8.821 -8.620 -1.021 1.00 76.12 319 VAL A C 1
ATOM 2637 O O . VAL A 1 319 ? -8.786 -8.716 -2.240 1.00 76.12 319 VAL A O 1
ATOM 2640 N N . THR A 1 320 ? -7.719 -8.492 -0.284 1.00 72.00 320 THR A N 1
ATOM 2641 C CA . THR A 1 320 ? -6.381 -8.372 -0.876 1.00 72.00 320 THR A CA 1
ATOM 2642 C C . THR A 1 320 ? -5.701 -9.730 -0.958 1.00 72.00 320 THR A C 1
ATOM 2644 O O . THR A 1 320 ? -5.316 -10.188 -2.025 1.00 72.00 320 THR A O 1
ATOM 2647 N N . GLN A 1 321 ? -5.596 -10.446 0.154 1.00 70.06 321 GLN A N 1
ATOM 2648 C CA . GLN A 1 321 ? -4.784 -11.655 0.185 1.00 70.06 321 GLN A CA 1
ATOM 2649 C C . GLN A 1 321 ? -5.398 -12.820 -0.610 1.00 70.06 321 GLN A C 1
ATOM 2651 O O . GLN A 1 321 ? -4.670 -13.558 -1.274 1.00 70.06 321 GLN A O 1
ATOM 2656 N N . MET A 1 322 ? -6.727 -12.978 -0.625 1.00 67.75 322 MET A N 1
ATOM 2657 C CA . MET A 1 322 ? -7.367 -14.041 -1.420 1.00 67.75 322 MET A CA 1
ATOM 2658 C C . MET A 1 322 ? -7.236 -13.842 -2.933 1.00 67.75 322 MET A C 1
ATOM 2660 O O . MET A 1 322 ? -7.216 -14.830 -3.669 1.00 67.75 322 MET A O 1
ATOM 2664 N N . THR A 1 323 ? -7.110 -12.600 -3.408 1.00 63.81 323 THR A N 1
ATOM 2665 C CA . THR A 1 323 ? -6.870 -12.331 -4.832 1.00 63.81 323 THR A CA 1
ATOM 2666 C C . THR A 1 323 ? -5.425 -12.599 -5.245 1.00 63.81 323 THR A C 1
ATOM 2668 O O . THR A 1 323 ? -5.177 -12.747 -6.435 1.00 63.81 323 THR A O 1
ATOM 2671 N N . HIS A 1 324 ? -4.483 -12.706 -4.296 1.00 63.66 324 HIS A N 1
ATOM 2672 C CA . HIS A 1 324 ? -3.053 -12.892 -4.576 1.00 63.66 324 HIS A CA 1
ATOM 2673 C C . HIS A 1 324 ? -2.531 -14.296 -4.226 1.00 63.66 324 HIS A C 1
ATOM 2675 O O . HIS A 1 324 ? -1.878 -14.924 -5.059 1.00 63.66 324 HIS A O 1
ATOM 2681 N N . MET A 1 325 ? -2.859 -14.838 -3.047 1.00 64.44 325 MET A N 1
ATOM 2682 C CA . MET A 1 325 ? -2.341 -16.135 -2.574 1.00 64.44 325 MET A CA 1
ATOM 2683 C C . MET A 1 325 ? -3.006 -17.364 -3.204 1.00 64.44 325 MET A C 1
ATOM 2685 O O . MET A 1 325 ? -2.489 -18.470 -3.073 1.00 64.44 325 MET A O 1
ATOM 2689 N N . GLY A 1 326 ? -4.157 -17.200 -3.863 1.00 64.00 326 GLY A N 1
ATOM 2690 C CA . GLY A 1 326 ? -4.818 -18.283 -4.603 1.00 64.00 326 GLY A CA 1
ATOM 2691 C C . GLY A 1 326 ? -4.189 -18.579 -5.970 1.00 64.00 326 GLY A C 1
ATOM 2692 O O . GLY A 1 326 ? -4.682 -19.437 -6.698 1.00 64.00 326 GLY A O 1
ATOM 2693 N N . LEU A 1 327 ? -3.144 -17.841 -6.343 1.00 72.44 327 LEU A N 1
ATOM 2694 C CA . LEU A 1 327 ? -2.480 -17.914 -7.639 1.00 72.44 327 LEU A CA 1
ATOM 2695 C C . LEU A 1 327 ? -1.151 -18.663 -7.531 1.00 72.44 327 LEU A C 1
ATOM 2697 O O . LEU A 1 327 ? -0.662 -18.952 -6.440 1.00 72.44 327 LEU A O 1
ATOM 2701 N N . GLU A 1 328 ? -0.548 -18.959 -8.681 1.00 79.75 328 GLU A N 1
ATOM 2702 C CA . GLU A 1 328 ? 0.767 -19.591 -8.718 1.00 79.75 328 GLU A CA 1
ATOM 2703 C C . GLU A 1 328 ? 1.817 -18.681 -8.059 1.00 79.75 328 GLU A C 1
ATOM 2705 O O . GLU A 1 328 ? 2.090 -17.576 -8.529 1.00 79.75 328 GLU A O 1
ATOM 2710 N N . VAL A 1 329 ? 2.408 -19.165 -6.965 1.00 84.94 329 VAL A N 1
ATOM 2711 C CA . VAL A 1 329 ? 3.552 -18.545 -6.292 1.00 84.94 329 VAL A CA 1
ATOM 2712 C C . VAL A 1 329 ? 4.808 -19.302 -6.690 1.00 84.94 329 VAL A C 1
ATOM 2714 O O . VAL A 1 329 ? 4.908 -20.516 -6.493 1.00 84.94 329 VAL A O 1
ATOM 2717 N N . GLY A 1 330 ? 5.770 -18.582 -7.259 1.00 87.38 330 GLY A N 1
ATOM 2718 C CA . GLY A 1 330 ? 6.881 -19.194 -7.972 1.00 87.38 330 GLY A CA 1
ATOM 2719 C C . GLY A 1 330 ? 8.196 -18.444 -7.843 1.00 87.38 330 GLY A C 1
ATOM 2720 O O . GLY A 1 330 ? 8.297 -17.364 -7.261 1.00 87.38 330 GLY A O 1
ATOM 2721 N N . ARG A 1 331 ? 9.241 -19.036 -8.421 1.00 89.62 331 ARG A N 1
ATOM 2722 C CA . ARG A 1 331 ? 10.477 -18.307 -8.717 1.00 89.62 331 ARG A CA 1
ATOM 2723 C C . ARG A 1 331 ? 10.268 -17.438 -9.954 1.00 89.62 331 ARG A C 1
ATOM 2725 O O . ARG A 1 331 ? 9.350 -17.673 -10.732 1.00 89.62 331 ARG A O 1
ATOM 2732 N N . GLU A 1 332 ? 11.135 -16.448 -10.128 1.00 87.50 332 GLU A N 1
ATOM 2733 C CA . GLU A 1 332 ? 11.100 -15.539 -11.273 1.00 87.50 332 GLU A CA 1
ATOM 2734 C C . GLU A 1 332 ? 11.098 -16.307 -12.605 1.00 87.50 332 GLU A C 1
ATOM 2736 O O . GLU A 1 332 ? 12.013 -17.085 -12.880 1.00 87.50 332 GLU A O 1
ATOM 2741 N N . LYS A 1 333 ? 10.077 -16.053 -13.431 1.00 84.69 333 LYS A N 1
ATOM 2742 C CA . LYS A 1 333 ? 9.935 -16.609 -14.785 1.00 84.69 333 LYS A CA 1
ATOM 2743 C C . LYS A 1 333 ? 10.297 -15.600 -15.883 1.00 84.69 333 LYS A C 1
ATOM 2745 O O . LYS A 1 333 ? 10.283 -15.959 -17.056 1.00 84.69 333 LYS A O 1
ATOM 2750 N N . ASN A 1 334 ? 10.637 -14.356 -15.518 1.00 80.00 334 ASN A N 1
ATOM 2751 C CA . ASN A 1 334 ? 10.878 -13.237 -16.438 1.00 80.00 334 ASN A CA 1
ATOM 2752 C C . ASN A 1 334 ? 9.677 -12.943 -17.354 1.00 80.00 334 ASN A C 1
ATOM 2754 O O . ASN A 1 334 ? 9.840 -12.516 -18.501 1.00 80.00 334 ASN A O 1
ATOM 2758 N N . GLU A 1 335 ? 8.469 -13.172 -16.835 1.00 79.25 335 GLU A N 1
ATOM 2759 C CA . GLU A 1 335 ? 7.220 -12.808 -17.498 1.00 79.25 335 GLU A CA 1
ATOM 2760 C C . GLU A 1 335 ? 7.083 -11.285 -17.598 1.00 79.25 335 GLU A C 1
ATOM 2762 O O . GLU A 1 335 ? 7.7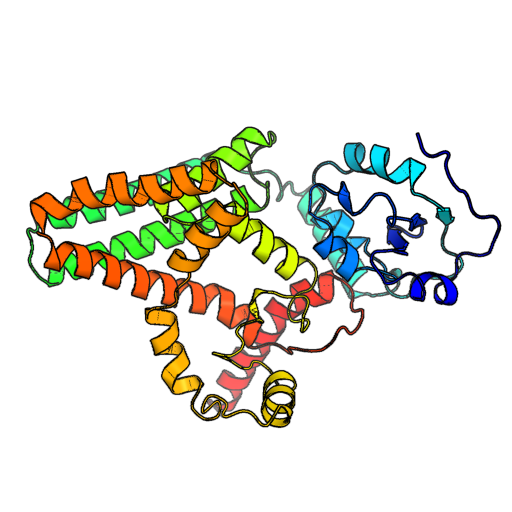02 -10.522 -16.844 1.00 79.25 335 GLU A O 1
ATOM 2767 N N . SER A 1 336 ? 6.263 -10.828 -18.547 1.00 79.25 336 SER A N 1
ATOM 2768 C CA . SER A 1 336 ? 5.986 -9.402 -18.681 1.00 79.25 336 SER A CA 1
ATOM 2769 C C . SER A 1 336 ? 5.312 -8.882 -17.408 1.00 79.25 336 SER A C 1
ATOM 2771 O O . SER A 1 336 ? 4.507 -9.570 -16.773 1.00 79.25 336 SER A O 1
ATOM 2773 N N . TRP A 1 337 ? 5.636 -7.644 -17.019 1.00 85.69 337 TRP A N 1
ATOM 2774 C CA . TRP A 1 337 ? 5.074 -7.025 -15.812 1.00 85.69 337 TRP A CA 1
ATOM 2775 C C . TRP A 1 337 ? 3.548 -7.121 -15.770 1.00 85.69 337 TRP A C 1
ATOM 2777 O O . TRP A 1 337 ? 2.970 -7.487 -14.752 1.00 85.69 337 TRP A O 1
ATOM 2787 N N . MET A 1 338 ? 2.911 -6.865 -16.910 1.00 79.44 338 MET A N 1
ATOM 2788 C CA . MET A 1 338 ? 1.466 -6.911 -17.065 1.00 79.44 338 MET A CA 1
ATOM 2789 C C . MET A 1 338 ? 0.880 -8.306 -16.818 1.00 79.44 338 MET A C 1
ATOM 2791 O O . MET A 1 338 ? -0.144 -8.417 -16.150 1.00 79.44 338 MET A O 1
ATOM 2795 N N . VAL A 1 339 ? 1.519 -9.368 -17.318 1.00 79.25 339 VAL A N 1
ATOM 2796 C CA . VAL A 1 339 ? 1.083 -10.753 -17.074 1.00 79.25 339 VAL A CA 1
ATOM 2797 C C . VAL A 1 339 ? 1.112 -11.048 -15.578 1.00 79.25 339 VAL A C 1
ATOM 2799 O O . VAL A 1 339 ? 0.099 -11.493 -15.037 1.00 79.25 339 VAL A O 1
ATOM 2802 N N . MET A 1 340 ? 2.199 -10.670 -14.899 1.00 80.56 340 MET A N 1
ATOM 2803 C CA . MET A 1 340 ? 2.300 -10.797 -13.443 1.00 80.56 340 MET A CA 1
ATOM 2804 C C . MET A 1 340 ? 1.218 -9.987 -12.715 1.00 80.56 340 MET A C 1
ATOM 2806 O O . MET A 1 340 ? 0.747 -10.434 -11.679 1.00 80.56 340 MET A O 1
ATOM 2810 N N . GLN A 1 341 ? 0.791 -8.831 -13.249 1.00 79.12 341 GLN A N 1
ATOM 2811 C CA . GLN A 1 341 ? -0.277 -8.014 -12.657 1.00 79.12 341 GLN A CA 1
ATOM 2812 C C . GLN A 1 341 ? -1.704 -8.532 -12.929 1.00 79.12 341 GLN A C 1
ATOM 2814 O O . GLN A 1 341 ? -2.566 -8.422 -12.061 1.00 79.12 341 GLN A O 1
ATOM 2819 N N . VAL A 1 342 ? -1.996 -9.065 -14.123 1.00 65.31 342 VAL A N 1
ATOM 2820 C CA . VAL A 1 342 ? -3.380 -9.292 -14.598 1.00 65.31 342 VAL A CA 1
ATOM 2821 C C . VAL A 1 342 ? -3.823 -10.744 -14.659 1.00 65.31 342 VAL A C 1
ATOM 2823 O O . VAL A 1 342 ? -5.018 -11.001 -14.474 1.00 65.31 342 VAL A O 1
ATOM 2826 N N . PHE A 1 343 ? -2.910 -11.716 -14.764 1.00 55.94 343 PHE A N 1
ATOM 2827 C CA . PHE A 1 343 ? -3.292 -13.112 -14.492 1.00 55.94 343 PHE A CA 1
ATOM 2828 C C . PHE A 1 343 ? -3.830 -13.303 -13.067 1.00 55.94 343 PHE A C 1
ATOM 2830 O O . PHE A 1 343 ? -4.508 -14.294 -12.792 1.00 55.94 343 PHE A O 1
ATOM 2837 N N . MET A 1 344 ? -3.643 -12.297 -12.210 1.00 49.19 344 MET A N 1
ATOM 2838 C CA . MET A 1 344 ? -4.207 -12.234 -10.875 1.00 49.19 344 MET A CA 1
ATOM 2839 C C . MET A 1 344 ? -5.732 -12.095 -10.807 1.00 49.19 344 MET A C 1
ATOM 2841 O O . MET A 1 344 ? -6.354 -12.636 -9.900 1.00 49.19 344 MET A O 1
ATOM 2845 N N . LEU A 1 345 ? -6.367 -11.438 -11.782 1.00 40.44 345 LEU A N 1
ATOM 2846 C CA . LEU A 1 345 ? -7.826 -11.244 -11.793 1.00 40.44 345 LEU A CA 1
ATOM 2847 C C . LEU A 1 345 ? -8.571 -12.353 -12.554 1.00 40.44 345 LEU A C 1
ATOM 2849 O O . LEU A 1 345 ? -9.708 -12.688 -12.218 1.00 40.44 345 LEU A O 1
ATOM 2853 N N . TYR A 1 346 ? -7.945 -12.937 -13.580 1.00 40.28 346 TYR A N 1
ATOM 2854 C CA . TYR A 1 346 ? -8.626 -13.833 -14.523 1.00 40.28 346 TYR A CA 1
ATOM 2855 C C . TYR A 1 346 ? -8.747 -15.287 -14.026 1.00 40.28 346 TYR A C 1
ATOM 2857 O O . TYR A 1 346 ? -9.774 -15.935 -14.246 1.00 40.28 346 TYR A O 1
ATOM 2865 N N . LEU A 1 347 ? -7.737 -15.804 -13.313 1.00 39.91 347 LEU A N 1
ATOM 2866 C CA . LEU A 1 347 ? -7.755 -17.175 -12.778 1.00 39.91 347 LEU A CA 1
ATOM 2867 C C . LEU A 1 347 ? -8.785 -17.357 -11.656 1.00 39.91 347 LEU A C 1
ATOM 2869 O O . LEU A 1 347 ? -9.411 -18.411 -11.586 1.00 39.91 347 LEU A O 1
ATOM 2873 N N . HIS A 1 348 ? -9.035 -16.325 -10.844 1.00 39.47 348 HIS A N 1
ATOM 2874 C CA . HIS A 1 348 ? -10.045 -16.377 -9.784 1.00 39.47 348 HIS A CA 1
ATOM 2875 C C . HIS A 1 348 ? -11.463 -16.536 -10.353 1.00 39.47 348 HIS A C 1
ATOM 2877 O O . HIS A 1 348 ? -12.210 -17.405 -9.911 1.00 39.47 348 HIS A O 1
ATOM 2883 N N . TYR A 1 349 ? -11.817 -15.778 -11.399 1.00 37.62 349 TYR A N 1
ATOM 2884 C CA . TYR A 1 349 ? -13.127 -15.915 -12.045 1.00 37.62 349 TYR A CA 1
ATOM 2885 C C . TYR A 1 349 ? -13.308 -17.281 -12.709 1.00 37.62 349 TYR A C 1
ATOM 2887 O O . TYR A 1 349 ? -14.366 -17.887 -12.560 1.00 37.62 349 TYR A O 1
ATOM 2895 N N . ARG A 1 350 ? -12.285 -17.809 -13.398 1.00 35.91 350 ARG A N 1
ATOM 2896 C CA . ARG A 1 350 ? -12.376 -19.149 -13.999 1.00 35.91 350 ARG A CA 1
ATOM 2897 C C . ARG A 1 350 ? -12.446 -20.258 -12.960 1.00 35.91 350 ARG A C 1
ATOM 2899 O O . ARG A 1 350 ? -13.269 -21.142 -13.129 1.00 35.91 350 ARG A O 1
ATOM 2906 N N . LEU A 1 351 ? -11.628 -20.227 -11.908 1.00 40.19 351 LEU A N 1
ATOM 2907 C CA . LEU A 1 351 ? -11.617 -21.280 -10.888 1.00 40.19 351 LEU A CA 1
ATOM 2908 C C . LEU A 1 351 ? -12.897 -21.269 -10.052 1.00 40.19 351 LEU A C 1
ATOM 2910 O O . LEU A 1 351 ? -13.484 -22.324 -9.853 1.00 40.19 351 LEU A O 1
ATOM 2914 N N . VAL A 1 352 ? -13.392 -20.099 -9.636 1.00 40.06 352 VAL A N 1
ATOM 2915 C CA . VAL A 1 352 ? -14.648 -20.005 -8.875 1.00 40.06 352 VAL A CA 1
ATOM 2916 C C . VAL A 1 352 ? -15.849 -20.425 -9.729 1.00 40.06 352 VAL A C 1
ATOM 2918 O O . VAL A 1 352 ? -16.714 -21.147 -9.236 1.00 40.06 352 VAL A O 1
ATOM 2921 N N . ILE A 1 353 ? -15.893 -20.051 -11.015 1.00 39.75 353 ILE A N 1
ATOM 2922 C CA . ILE A 1 353 ? -16.978 -20.456 -11.925 1.00 39.75 353 ILE A CA 1
ATOM 2923 C C . ILE A 1 353 ? -16.871 -21.940 -12.301 1.00 39.75 353 ILE A C 1
ATOM 2925 O O . ILE A 1 353 ? -17.868 -22.646 -12.193 1.00 39.75 353 ILE A O 1
ATOM 2929 N N . ASP A 1 354 ? -15.695 -22.457 -12.671 1.00 34.44 354 ASP A N 1
ATOM 2930 C CA . ASP A 1 354 ? -15.530 -23.881 -13.009 1.00 34.44 354 ASP A CA 1
ATOM 2931 C C . ASP A 1 354 ? -15.790 -24.783 -11.800 1.00 34.44 354 ASP A C 1
ATOM 2933 O O . ASP A 1 354 ? -16.351 -25.869 -11.949 1.00 34.44 354 ASP A O 1
ATOM 2937 N N . GLN A 1 355 ? -15.410 -24.358 -10.594 1.00 37.50 355 GLN A N 1
ATOM 2938 C CA . GLN A 1 355 ? -15.632 -25.128 -9.373 1.00 37.50 355 GLN A CA 1
ATOM 2939 C C . GLN A 1 355 ? -17.101 -25.054 -8.931 1.00 37.50 355 GLN A C 1
ATOM 2941 O O . GLN A 1 355 ? -17.663 -26.076 -8.538 1.00 37.50 355 GLN A O 1
ATOM 2946 N N . ALA A 1 356 ? -17.776 -23.914 -9.114 1.00 32.88 356 ALA A N 1
ATOM 2947 C CA . ALA A 1 356 ? -19.227 -23.818 -8.952 1.00 32.88 356 ALA A CA 1
ATOM 2948 C C . ALA A 1 356 ? -19.985 -24.680 -9.982 1.00 32.88 356 ALA A C 1
ATOM 2950 O O . ALA A 1 356 ? -20.921 -25.389 -9.619 1.00 32.88 356 ALA A O 1
ATOM 2951 N N . CYS A 1 357 ? -19.546 -24.703 -11.245 1.00 32.69 357 CYS A N 1
ATOM 2952 C CA . CYS A 1 357 ? -20.156 -25.513 -12.302 1.00 32.69 357 CYS A CA 1
ATOM 2953 C C . CYS A 1 357 ? -19.927 -27.022 -12.121 1.00 32.69 357 CYS A C 1
ATOM 2955 O O . CYS A 1 357 ? -20.811 -27.805 -12.452 1.00 32.69 357 CYS A O 1
ATOM 2957 N N . ARG A 1 358 ? -18.789 -27.449 -11.556 1.00 37.34 358 ARG A N 1
ATOM 2958 C CA . ARG A 1 358 ? -18.511 -28.867 -11.244 1.00 37.34 358 ARG A CA 1
ATOM 2959 C C . ARG A 1 358 ? -19.213 -29.387 -9.992 1.00 37.34 358 ARG A C 1
ATOM 2961 O O . ARG A 1 358 ? -19.244 -30.591 -9.796 1.00 37.34 358 ARG A O 1
ATOM 2968 N N . THR A 1 359 ? -19.734 -28.503 -9.144 1.00 36.72 359 THR A N 1
ATOM 2969 C CA . THR A 1 359 ? -20.500 -28.895 -7.946 1.00 36.72 359 THR A CA 1
ATOM 2970 C C . THR A 1 359 ? -22.015 -28.909 -8.220 1.00 36.72 359 THR A C 1
ATOM 2972 O O . THR A 1 359 ? -22.794 -29.345 -7.378 1.00 36.72 359 THR A O 1
ATOM 2975 N N . LEU A 1 360 ? -22.437 -28.427 -9.398 1.00 34.22 360 LEU A N 1
ATOM 2976 C CA . LEU A 1 360 ? -23.831 -28.357 -9.859 1.00 34.22 360 LEU A CA 1
ATOM 2977 C C . LEU A 1 360 ? -24.161 -29.360 -10.988 1.00 34.22 360 LEU A C 1
ATOM 2979 O O . LEU A 1 360 ? -25.268 -29.326 -11.527 1.00 34.22 360 LEU A O 1
ATOM 2983 N N . LEU A 1 361 ? -23.227 -30.256 -11.314 1.00 34.69 361 LEU A N 1
ATOM 2984 C CA . LEU A 1 361 ? -23.394 -31.457 -12.142 1.00 34.69 361 LEU A CA 1
ATOM 2985 C C . LEU A 1 361 ? -22.931 -32.664 -11.326 1.00 34.69 361 LEU A C 1
ATOM 2987 O O . LEU A 1 361 ? -23.536 -33.745 -11.501 1.00 34.69 361 LEU A O 1
#

Mean predicted aligned error: 7.61 Å

Organism: Branchiostoma lanceolatum (NCBI:txid7740)

Nearest PDB structures (foldseek):
  4b8n-assembly1_A  TM=9.410E-01  e=3.295E-05  Ostreococcus tauri virus 2
  1u9m-assembly2_B  TM=9.384E-01  e=3.642E-05  Bos taurus
  4b8n-assembly2_B  TM=8.585E-01  e=2.323E-05  Ostreococcus tauri virus 2
  3ks0-assembly2_B  TM=8.319E-01  e=1.482E-05  Saccharomyces cerevisiae
  3lf5-assembly1_A  TM=8.551E-01  e=2.699E-05  Homo sapiens

Sequence (361 aa):
MQQSRMVDAPLTWEEIRTHDNMSDLWIVIDGYVYDLSAWARRHPGGRKVLEFYGGQDATEAWLSFHNDKALVQKYMKPLCLGKLEGENPQESDPIRKDFRQLRETAEKMGLFQPNYWFYAAHLAHTMLIYLAAYLTVLYGGDGLMVVLLSGVLLATGQQQAGWLQHDFGHLSVFKTMWMENLWHLVTIGLLKGASSGLWRDFHYRHHAKTNVIEKDPDILEPPLFVIGDIMPVEEAKKSKKTLPYNFQHLYYIVIWLFVPYHSSVFLFSIRRQRWQDVAFSMSFYAVFLPLFLPQLGLSKTIMLYIVMRALESQWYCWVTQMTHMGLEVGREKNESWMVMQVFMLYLHYRLVIDQACRTLL

pLDDT: mean 85.26, std 14.98, range [32.69, 98.75]

Radius of gyration: 23.44 Å; Cα contacts (8 Å, |Δi|>4): 434; chains: 1; bounding box: 57×49×62 Å

Foldseek 3Di:
DQAQQADPDAAELVVQQVQLALCRFWEDAPQWIFTCNVPLPVDPLHNLLSSVGRSAHCHVVCVQQDPCPVVVVVVRRSRTRGGHPDDDPQVPDPVVVVVVVVVVVCVVVVVLAADVVVLVVLLVVLVVLLVVLLVLLVVVFADPVSLLVSLVSLLVSLVSLVVSLVCLLSVRHDPDVVVSVVSNLQSCQQSPLFFSVVCSNQVSQCLSFNLAPPRHVLQVPPQLAAFADPRVVVVVVVPDPGDPRVCSVVCVLVCLLVPVNNVCRCVVCVVVVVVSSVVSSVNNVVVLCVSNCVRHNDPSSVVSVSSNSSSNSVVCCVPPVCLRRVDHRYHDPSHDSVCSVPVSPPVVVVVVVVVVVVVVD

Solvent-accessible surface area (backbone atoms only — not comparable to full-atom values): 19492 Å² total; per-residue (Å²): 137,72,73,60,58,63,57,94,66,88,43,33,68,75,62,40,47,73,22,38,40,73,84,42,23,24,35,28,46,87,60,27,33,31,57,36,36,88,48,34,87,72,39,90,86,42,43,70,57,54,46,76,35,30,32,31,80,38,36,63,52,51,68,70,75,44,89,59,54,74,65,50,47,68,67,44,59,48,30,35,30,46,64,50,52,76,83,60,81,72,73,75,36,65,69,56,53,53,48,50,53,51,50,53,49,39,56,75,70,47,71,76,60,62,58,65,65,58,55,51,50,52,50,49,52,28,51,51,32,44,48,50,22,49,51,39,34,73,75,60,42,67,45,69,68,30,41,51,51,22,14,54,32,40,18,51,22,41,50,52,29,44,57,56,18,51,43,26,64,67,56,57,64,51,97,44,72,67,57,17,54,48,52,14,36,44,28,29,4,37,66,59,38,33,33,50,61,59,48,46,64,40,52,53,26,25,75,64,37,48,53,20,68,96,52,13,54,88,74,62,44,73,80,82,50,65,59,51,77,54,45,48,56,56,57,63,68,66,77,60,96,68,67,70,66,95,50,37,84,70,49,46,61,58,48,43,42,65,54,63,66,60,64,50,35,53,54,50,25,60,77,70,68,34,59,67,38,46,52,28,18,48,42,20,53,67,49,50,46,74,69,36,35,85,68,43,34,71,71,49,36,52,48,30,50,50,48,18,47,24,54,34,39,45,53,48,42,64,65,54,46,54,52,55,66,77,48,87,40,41,71,85,79,84,68,54,58,62,56,56,62,47,58,44,62,56,53,54,56,50,50,55,48,52,53,53,54,64,75,74,109